Protein AF-A0A2G9TPG3-F1 (afdb_monomer_lite)

Secondary structure (DSSP, 8-state):
----TT---HHHHHHHHHS----HHHHHHHHHHHHHHHHHHHHHHHHHHHHHHHHHHHHHHH-HHHHHHHHHHHHHHHHHHHHHHHHHHHHHTT----------------------------HHHHHHHHHHHHHSSSSS-HHHHHHHHHHHHHHHHHHHHHHHHHHHHHHHHHHHHHHHHHHHHHHHHHHHHHHHHHHHHHHHHH-PPPPPS--TT--TT-B-TTT--BSS--GGG-SSS-SHHHHHHHHHHTTB-TTT--BSS-GGG--S-----HHHHHHTTSTTGGG--SS---GGG-SGGGTHHHHHHHHHHHHHHHHHHHH-

Radius of gyration: 41.68 Å; chains: 1; bounding box: 86×58×113 Å

Organism: Teladorsagia circumcincta (NCBI:txid45464)

Foldseek 3Di:
DDDPPDDDDPVNVVVVVPPDDPPVVVVVVVVVVVVVVVVVVVVVVVVVVVVVVVVVVVCVVVPPPVCVVVVVVVVVVVVVVVVVVVVVVVVVVPDDDDDDDDDDDDDDDDDDDDDDDDDPDPPVRVVVVVCVVVVPPPPPPPVVVVVVVVVVVVVVVVVVVVVVVVVVVVVVVVVVVVVVVVVVVLVVVLVVLVVLLVLLVVLLVLQDAQAAWADPPFDQQAAQLQPRDGRGDHVLRYPVQPALVSVVVSCVVVCAEFQPRHHDDYVVPDPPPQDAQPLLVSCPPTSVPVQHDPDHGHNSNRRNSVCSVVSVVVSVVSVVVSVVSVVD

Structure (mmCIF, N/CA/C/O backbone):
data_AF-A0A2G9TPG3-F1
#
_entry.id   AF-A0A2G9TPG3-F1
#
loop_
_atom_site.group_PDB
_atom_site.id
_atom_site.type_symbol
_atom_site.label_atom_id
_atom_site.label_alt_id
_atom_site.label_comp_id
_atom_site.label_asym_id
_atom_site.label_entity_id
_atom_site.label_seq_id
_atom_site.pdbx_PDB_ins_code
_atom_site.Cartn_x
_atom_site.Cartn_y
_atom_site.Cartn_z
_atom_site.occupancy
_atom_site.B_iso_or_equiv
_atom_site.auth_seq_id
_atom_site.auth_comp_id
_atom_site.auth_asym_id
_atom_site.auth_atom_id
_atom_site.pdbx_PDB_model_num
ATOM 1 N N . MET A 1 1 ? -1.771 21.940 49.464 1.00 41.81 1 MET A N 1
ATOM 2 C CA . MET A 1 1 ? -0.830 20.921 49.975 1.00 41.81 1 MET A CA 1
ATOM 3 C C . MET A 1 1 ? -0.414 20.075 48.783 1.00 41.81 1 MET A C 1
ATOM 5 O O . MET A 1 1 ? -1.281 19.446 48.200 1.00 41.81 1 MET A O 1
ATOM 9 N N . LYS A 1 2 ? 0.838 20.184 48.323 1.00 42.12 2 LYS A N 1
ATOM 10 C CA . LYS A 1 2 ? 1.365 19.393 47.197 1.00 42.12 2 LYS A CA 1
ATOM 11 C C . LYS A 1 2 ? 2.057 18.168 47.791 1.00 42.12 2 LYS A C 1
ATOM 13 O O . LYS A 1 2 ? 3.006 18.343 48.550 1.00 42.12 2 LYS A O 1
ATOM 18 N N . THR A 1 3 ? 1.541 16.977 47.525 1.00 47.44 3 THR A N 1
ATOM 19 C CA . THR A 1 3 ? 2.143 15.710 47.946 1.00 47.44 3 THR A CA 1
ATOM 20 C C . THR A 1 3 ? 3.329 15.389 47.031 1.00 47.44 3 THR A C 1
ATOM 22 O O . THR A 1 3 ? 3.218 15.415 45.809 1.00 47.44 3 THR A O 1
ATOM 25 N N . ASP A 1 4 ? 4.498 15.176 47.638 1.00 50.03 4 ASP A N 1
ATOM 26 C CA . ASP A 1 4 ? 5.783 14.875 46.986 1.00 50.03 4 ASP A CA 1
ATOM 27 C C . ASP A 1 4 ? 5.846 13.363 46.672 1.00 50.03 4 ASP A C 1
ATOM 29 O O . ASP A 1 4 ? 6.665 12.618 47.208 1.00 50.03 4 ASP A O 1
ATOM 33 N N . GLU A 1 5 ? 4.902 12.883 45.859 1.00 52.53 5 GLU A N 1
ATOM 34 C CA . GLU A 1 5 ? 4.814 11.485 45.429 1.00 52.53 5 GLU A CA 1
ATOM 35 C C . GLU A 1 5 ? 5.725 11.258 44.218 1.00 52.53 5 GLU A C 1
ATOM 37 O O . GLU A 1 5 ? 5.435 11.690 43.106 1.00 52.53 5 GLU A O 1
ATOM 42 N N . GLY A 1 6 ? 6.860 10.590 44.437 1.00 58.31 6 GLY A N 1
ATOM 43 C CA . GLY A 1 6 ? 7.699 10.087 43.342 1.00 58.31 6 GLY A CA 1
ATOM 44 C C . GLY A 1 6 ? 9.199 10.040 43.620 1.00 58.31 6 GLY A C 1
ATOM 45 O O . GLY A 1 6 ? 9.946 9.426 42.860 1.00 58.31 6 GLY A O 1
ATOM 46 N N . LYS A 1 7 ? 9.687 10.643 44.710 1.00 66.31 7 LYS A N 1
ATOM 47 C CA . LYS A 1 7 ? 11.120 10.584 45.028 1.00 66.31 7 LYS A CA 1
ATOM 48 C C . LYS A 1 7 ? 11.447 9.285 45.753 1.00 66.31 7 LYS A C 1
ATOM 50 O O . LYS A 1 7 ? 11.260 9.160 46.960 1.00 66.31 7 LYS A O 1
ATOM 55 N N . ILE A 1 8 ? 11.993 8.327 45.006 1.00 67.81 8 ILE A N 1
ATOM 56 C CA . ILE A 1 8 ? 12.652 7.150 45.574 1.00 67.81 8 ILE A CA 1
ATOM 57 C C . ILE A 1 8 ? 13.720 7.641 46.562 1.00 67.81 8 ILE A C 1
ATOM 59 O O . ILE A 1 8 ? 14.661 8.354 46.184 1.00 67.81 8 ILE A O 1
ATOM 63 N N . SER A 1 9 ? 13.525 7.272 47.831 1.00 78.00 9 SER A N 1
ATOM 64 C CA . SER A 1 9 ? 14.410 7.570 48.958 1.00 78.00 9 SER A CA 1
ATOM 65 C C . SER A 1 9 ? 15.864 7.276 48.592 1.00 78.00 9 SER A C 1
ATOM 67 O O . SER A 1 9 ? 16.174 6.213 48.053 1.00 78.00 9 SER A O 1
ATOM 69 N N . ALA A 1 10 ? 16.765 8.211 48.905 1.00 74.94 10 ALA A N 1
ATOM 70 C CA . ALA A 1 10 ? 18.203 8.047 48.691 1.00 74.94 10 ALA A CA 1
ATOM 71 C C . ALA A 1 10 ? 18.743 6.759 49.340 1.00 74.94 10 ALA A C 1
ATOM 73 O O . ALA A 1 10 ? 19.640 6.127 48.795 1.00 74.94 10 ALA A O 1
ATOM 74 N N . ARG A 1 11 ? 18.122 6.318 50.443 1.00 74.38 11 ARG A N 1
ATOM 75 C CA . ARG A 1 11 ? 18.457 5.070 51.135 1.00 74.38 11 ARG A CA 1
ATOM 76 C C . ARG A 1 11 ? 18.134 3.829 50.298 1.00 74.38 11 ARG A C 1
ATOM 78 O O . ARG A 1 11 ? 18.942 2.917 50.236 1.00 74.38 11 ARG A O 1
ATOM 85 N N . ARG A 1 12 ? 17.004 3.842 49.583 1.00 72.75 12 ARG A N 1
ATOM 86 C CA . ARG A 1 12 ? 16.602 2.747 48.685 1.00 72.75 12 ARG A CA 1
ATOM 87 C C . ARG A 1 12 ? 17.484 2.681 47.436 1.00 72.75 12 ARG A C 1
ATOM 89 O O . ARG A 1 12 ? 17.702 1.609 46.900 1.00 72.75 12 ARG A O 1
ATOM 96 N N . ARG A 1 13 ? 18.016 3.824 46.983 1.00 70.12 13 ARG A N 1
ATOM 97 C CA . ARG A 1 13 ? 19.019 3.877 45.904 1.00 70.12 13 ARG A CA 1
ATOM 98 C C . ARG A 1 13 ? 20.379 3.313 46.326 1.00 70.12 13 ARG A C 1
ATOM 100 O O . ARG A 1 13 ? 21.053 2.740 45.484 1.00 70.12 13 ARG A O 1
ATOM 107 N N . ALA A 1 14 ? 20.764 3.477 47.591 1.00 74.31 14 ALA A N 1
ATOM 108 C CA . ALA A 1 14 ? 22.005 2.916 48.123 1.00 74.31 14 ALA A CA 1
ATOM 109 C C . ALA A 1 14 ? 21.924 1.388 48.289 1.00 74.31 14 ALA A C 1
ATOM 111 O O . ALA A 1 14 ? 22.859 0.704 47.898 1.00 74.31 14 ALA A O 1
ATOM 112 N N . GLU A 1 15 ? 20.781 0.853 48.742 1.00 73.75 15 GLU A N 1
ATOM 113 C CA . GLU A 1 15 ? 20.547 -0.605 48.800 1.00 73.75 15 GLU A CA 1
ATOM 114 C C . GLU A 1 15 ? 20.727 -1.288 47.433 1.00 73.75 15 GLU A C 1
ATOM 116 O O . GLU A 1 15 ? 21.282 -2.374 47.360 1.00 73.75 15 GLU A O 1
ATOM 121 N N . TRP A 1 16 ? 20.337 -0.632 46.334 1.00 67.25 16 TRP A N 1
ATOM 122 C CA . TRP A 1 16 ? 20.493 -1.184 44.978 1.00 67.25 16 TRP A CA 1
ATOM 123 C C . TRP A 1 16 ? 21.940 -1.182 44.463 1.00 67.25 16 TRP A C 1
ATOM 125 O O . TRP A 1 16 ? 22.225 -1.831 43.463 1.00 67.25 16 TRP A O 1
ATOM 135 N N . LEU A 1 17 ? 22.835 -0.420 45.096 1.00 64.94 17 LEU A N 1
ATOM 136 C CA . LEU A 1 17 ? 24.249 -0.334 44.722 1.00 64.94 17 LEU A CA 1
ATOM 137 C C . LEU A 1 17 ? 25.138 -1.249 45.578 1.00 64.94 17 LEU A C 1
ATOM 139 O O . LEU A 1 17 ? 26.287 -1.475 45.206 1.00 64.94 17 LEU A O 1
ATOM 143 N N . GLU A 1 18 ? 24.630 -1.756 46.706 1.00 66.88 18 GLU A N 1
ATOM 144 C CA . GLU A 1 18 ? 25.370 -2.644 47.615 1.00 66.88 18 GLU A CA 1
ATOM 145 C C . GLU A 1 18 ? 25.157 -4.139 47.316 1.00 66.88 18 GLU A C 1
ATOM 147 O O . GLU A 1 18 ? 25.984 -4.957 47.723 1.00 66.88 18 GLU A O 1
ATOM 152 N N . ASP A 1 19 ? 24.121 -4.505 46.552 1.00 56.34 19 ASP A N 1
ATOM 153 C CA . ASP A 1 19 ? 23.927 -5.881 46.082 1.00 56.34 19 ASP A CA 1
ATOM 154 C C . ASP A 1 19 ? 24.899 -6.183 44.928 1.00 56.34 19 ASP A C 1
ATOM 156 O O . ASP A 1 19 ? 24.724 -5.773 43.781 1.00 56.34 19 ASP A O 1
ATOM 160 N N . GLY A 1 20 ? 25.991 -6.846 45.314 1.00 60.62 20 GLY A N 1
ATOM 161 C CA . GLY A 1 20 ? 27.269 -6.937 44.613 1.00 60.62 20 GLY A CA 1
ATOM 162 C C . GLY A 1 20 ? 27.240 -7.340 43.145 1.00 60.62 20 GLY A C 1
ATOM 163 O O . GLY A 1 20 ? 26.363 -8.087 42.733 1.00 60.62 20 GLY A O 1
ATOM 164 N N . ASP A 1 21 ? 28.258 -6.863 42.413 1.00 61.25 21 ASP A N 1
ATOM 165 C CA . ASP A 1 21 ? 28.718 -7.266 41.071 1.00 61.25 21 ASP A CA 1
ATOM 166 C C . ASP A 1 21 ? 27.872 -8.382 40.437 1.00 61.25 21 ASP A C 1
ATOM 168 O O . ASP A 1 21 ? 28.268 -9.547 40.340 1.00 61.25 21 ASP A O 1
ATOM 172 N N . HIS A 1 22 ? 26.652 -8.030 40.024 1.00 65.38 22 HIS A N 1
ATOM 173 C CA . HIS A 1 22 ? 25.865 -8.911 39.185 1.00 65.38 22 HIS A CA 1
ATOM 174 C C . HIS A 1 22 ? 26.636 -8.979 37.885 1.00 65.38 22 HIS A C 1
ATOM 176 O O . HIS A 1 22 ? 26.861 -7.944 37.260 1.00 65.38 22 HIS A O 1
ATOM 182 N N . ASP A 1 23 ? 27.090 -10.173 37.514 1.00 79.38 23 ASP A N 1
ATOM 183 C CA . ASP A 1 23 ? 27.846 -10.376 36.289 1.00 79.38 23 ASP A CA 1
ATOM 184 C C . ASP A 1 23 ? 26.987 -9.910 35.105 1.00 79.38 23 ASP A C 1
ATOM 186 O O . ASP A 1 23 ? 26.108 -10.620 34.611 1.00 79.38 23 ASP A O 1
ATOM 190 N N . ILE A 1 24 ? 27.211 -8.663 34.684 1.00 81.88 24 ILE A N 1
ATOM 191 C CA . ILE A 1 24 ? 26.481 -7.997 33.605 1.00 81.88 24 ILE A CA 1
ATOM 192 C C . ILE A 1 24 ? 26.591 -8.845 32.335 1.00 81.88 24 ILE A C 1
ATOM 194 O O . ILE A 1 24 ? 25.658 -8.878 31.530 1.00 81.88 24 ILE A O 1
ATOM 198 N N . ASN A 1 25 ? 27.688 -9.596 32.181 1.00 81.44 25 ASN A N 1
ATOM 199 C CA . ASN A 1 25 ? 27.866 -10.509 31.062 1.00 81.44 25 ASN A CA 1
ATOM 200 C C . ASN A 1 25 ? 26.906 -11.698 31.145 1.00 81.44 25 ASN A C 1
ATOM 202 O O . ASN A 1 25 ? 26.353 -12.080 30.118 1.00 81.44 25 ASN A O 1
ATOM 206 N N . LEU A 1 26 ? 26.646 -12.245 32.337 1.00 86.06 26 LEU A N 1
ATOM 207 C CA . LEU A 1 26 ? 25.682 -13.331 32.529 1.00 86.06 26 LEU A CA 1
ATOM 208 C C . LEU A 1 26 ? 24.249 -12.874 32.231 1.00 86.06 26 LEU A C 1
ATOM 210 O O . LEU A 1 26 ? 23.516 -13.567 31.525 1.00 86.06 26 LEU A O 1
ATOM 214 N N . VAL A 1 27 ? 23.855 -11.691 32.715 1.00 85.31 27 VAL A N 1
ATOM 215 C CA . VAL A 1 27 ? 22.527 -11.116 32.429 1.00 85.31 27 VAL A CA 1
ATOM 216 C C . VAL A 1 27 ? 22.374 -10.818 30.936 1.00 85.31 27 VAL A C 1
ATOM 218 O O . VAL A 1 27 ? 21.351 -11.158 30.340 1.00 85.31 27 VAL A O 1
ATOM 221 N N . SER A 1 28 ? 23.405 -10.246 30.310 1.00 88.06 28 SER A N 1
ATOM 222 C CA . SER A 1 28 ? 23.435 -9.979 28.868 1.00 88.06 28 SER A CA 1
ATOM 223 C C . SER A 1 28 ? 23.344 -11.269 28.043 1.00 88.06 28 SER A C 1
ATOM 225 O O . SER A 1 28 ? 22.556 -11.350 27.100 1.00 88.06 28 SER A O 1
ATOM 227 N N . LEU A 1 29 ? 24.069 -12.321 28.438 1.00 91.31 29 LEU A N 1
ATOM 228 C CA . LEU A 1 29 ? 24.039 -13.627 27.779 1.00 91.31 29 LEU A CA 1
ATOM 229 C C . LEU A 1 29 ? 22.654 -14.286 27.879 1.00 91.31 29 LEU A C 1
ATOM 231 O O . LEU A 1 29 ? 22.135 -14.790 26.881 1.00 91.31 29 LEU A O 1
ATOM 235 N N . LEU A 1 30 ? 22.026 -14.243 29.058 1.00 90.81 30 LEU A N 1
ATOM 236 C CA . LEU A 1 30 ? 20.665 -14.752 29.259 1.00 90.81 30 LEU A CA 1
ATOM 237 C C . LEU A 1 30 ? 19.637 -13.963 28.440 1.00 90.81 30 LEU A C 1
ATOM 239 O O . LEU A 1 30 ? 18.730 -14.556 27.852 1.00 90.81 30 LEU A O 1
ATOM 243 N N . ALA A 1 31 ? 19.785 -12.639 28.352 1.00 88.69 31 ALA A N 1
ATOM 244 C CA . ALA A 1 31 ? 18.932 -11.805 27.513 1.00 88.69 31 ALA A CA 1
ATOM 245 C C . ALA A 1 31 ? 19.069 -12.178 26.027 1.00 88.69 31 ALA A C 1
ATOM 247 O O . ALA A 1 31 ? 18.060 -12.395 25.358 1.00 88.69 31 ALA A O 1
ATOM 248 N N . GLN A 1 32 ? 20.297 -12.348 25.526 1.00 90.38 32 GLN A N 1
ATOM 249 C CA . GLN A 1 32 ? 20.553 -12.783 24.148 1.00 90.38 32 GLN A CA 1
ATOM 250 C C . GLN A 1 32 ? 19.964 -14.169 23.853 1.00 90.38 32 GLN A C 1
ATOM 252 O O . GLN A 1 32 ? 19.375 -14.384 22.793 1.00 90.38 32 GLN A O 1
ATOM 257 N N . GLN A 1 33 ? 20.078 -15.109 24.793 1.00 92.38 33 GLN A N 1
ATOM 258 C CA . GLN A 1 33 ? 19.505 -16.445 24.642 1.00 92.38 33 GLN A CA 1
ATOM 259 C C . GLN A 1 33 ? 17.971 -16.410 24.582 1.00 92.38 33 GLN A C 1
ATOM 261 O O . GLN A 1 33 ? 17.370 -17.114 23.767 1.00 92.38 33 GLN A O 1
ATOM 266 N N . ASN A 1 34 ? 17.337 -15.578 25.412 1.00 91.56 34 ASN A N 1
ATOM 267 C CA . ASN A 1 34 ? 15.886 -15.406 25.405 1.00 91.56 34 ASN A CA 1
ATOM 268 C C . ASN A 1 34 ? 15.390 -14.717 24.129 1.00 91.56 34 ASN A C 1
ATOM 270 O O . ASN A 1 34 ? 14.391 -15.164 23.571 1.00 91.56 34 ASN A O 1
ATOM 274 N N . LEU A 1 35 ? 16.102 -13.702 23.629 1.00 89.81 35 LEU A N 1
ATOM 275 C CA . LEU A 1 35 ? 15.787 -13.061 22.347 1.00 89.81 35 LEU A CA 1
ATOM 276 C C . LEU A 1 35 ? 15.835 -14.071 21.197 1.00 89.81 35 LEU A C 1
ATOM 278 O O . LEU A 1 35 ? 14.864 -14.205 20.465 1.00 89.81 35 LEU A O 1
ATOM 282 N N . LYS A 1 36 ? 16.890 -14.891 21.126 1.00 91.50 36 LYS A N 1
ATOM 283 C CA . LYS A 1 36 ? 16.998 -15.951 20.112 1.00 91.50 36 LYS A CA 1
ATOM 284 C C . LYS A 1 36 ? 15.858 -16.974 20.194 1.00 91.50 36 LYS A C 1
ATOM 286 O O . LYS A 1 36 ? 15.405 -17.493 19.178 1.00 91.50 36 LYS A O 1
ATOM 291 N N . ARG A 1 37 ? 15.398 -17.296 21.407 1.00 89.25 37 ARG A N 1
ATOM 292 C CA . ARG A 1 37 ? 14.260 -18.204 21.610 1.00 89.25 37 ARG A CA 1
ATOM 293 C C . ARG A 1 37 ? 12.941 -17.569 21.164 1.00 89.25 37 ARG A C 1
ATOM 295 O O . ARG A 1 37 ? 12.109 -18.272 20.601 1.00 89.25 37 ARG A O 1
ATOM 302 N N . LEU A 1 38 ? 12.757 -16.272 21.408 1.00 87.69 38 LEU A N 1
ATOM 303 C CA . LEU A 1 38 ? 11.596 -15.524 20.927 1.00 87.69 38 LEU A CA 1
ATOM 304 C C . LEU A 1 38 ? 11.591 -15.423 19.399 1.00 87.69 38 LEU A C 1
ATOM 306 O O . LEU A 1 38 ? 10.556 -15.708 18.812 1.00 87.69 38 LEU A O 1
ATOM 310 N N . ASP A 1 39 ? 12.730 -15.134 18.766 1.00 88.62 39 ASP A N 1
ATOM 311 C CA . ASP A 1 39 ? 12.846 -15.084 17.300 1.00 88.62 39 ASP A CA 1
ATOM 312 C C . ASP A 1 39 ? 12.462 -16.421 16.650 1.00 88.62 39 ASP A C 1
ATOM 314 O O . ASP A 1 39 ? 11.698 -16.452 15.687 1.00 88.62 39 ASP A O 1
ATOM 318 N N . ASN A 1 40 ? 12.921 -17.543 17.217 1.00 87.00 40 ASN A N 1
ATOM 319 C CA . ASN A 1 40 ? 12.528 -18.872 16.741 1.00 87.00 40 ASN A CA 1
ATOM 320 C C . ASN A 1 40 ? 11.015 -19.109 16.886 1.00 87.00 40 ASN A C 1
ATOM 322 O O . ASN A 1 40 ? 10.380 -19.592 15.955 1.00 87.00 40 ASN A O 1
ATOM 326 N N . ASN A 1 41 ? 10.426 -18.738 18.030 1.00 87.19 41 ASN A N 1
ATOM 327 C CA . ASN A 1 41 ? 8.983 -18.880 18.244 1.00 87.19 41 ASN A CA 1
ATOM 328 C C . ASN A 1 41 ? 8.166 -17.995 17.288 1.00 87.19 41 ASN A C 1
ATOM 330 O O . ASN A 1 41 ? 7.105 -18.414 16.835 1.00 87.19 41 ASN A O 1
ATOM 334 N N . ILE A 1 42 ? 8.634 -16.775 16.999 1.00 87.69 42 ILE A N 1
ATOM 335 C CA . ILE A 1 42 ? 7.998 -15.872 16.030 1.00 87.69 42 ILE A CA 1
ATOM 336 C C . ILE A 1 42 ? 8.021 -16.522 14.646 1.00 87.69 42 ILE A C 1
ATOM 338 O O . ILE A 1 42 ? 6.971 -16.632 14.021 1.00 87.69 42 ILE A O 1
ATOM 342 N N . SER A 1 43 ? 9.176 -17.040 14.219 1.00 91.00 43 SER A N 1
ATOM 343 C CA . SER A 1 43 ? 9.315 -17.722 12.929 1.00 91.00 43 SER A CA 1
ATOM 344 C C . SER A 1 43 ? 8.396 -18.947 12.805 1.00 91.00 43 SER A C 1
ATOM 346 O O . SER A 1 43 ? 7.761 -19.137 11.766 1.00 91.00 43 SER A O 1
ATOM 348 N N . ASP A 1 44 ? 8.253 -19.740 13.873 1.00 85.62 44 ASP A N 1
ATOM 349 C CA . ASP A 1 44 ? 7.332 -20.883 13.907 1.00 85.62 44 ASP A CA 1
ATOM 350 C C . ASP A 1 44 ? 5.861 -20.440 13.778 1.00 85.62 44 ASP A C 1
ATOM 352 O O . ASP A 1 44 ? 5.087 -21.049 13.032 1.00 85.62 44 ASP A O 1
ATOM 356 N N . ILE A 1 45 ? 5.465 -19.360 14.463 1.00 86.38 45 ILE A N 1
ATOM 357 C CA . ILE A 1 45 ? 4.102 -18.809 14.386 1.00 86.38 45 ILE A CA 1
ATOM 358 C C . ILE A 1 45 ? 3.815 -18.249 12.988 1.00 86.38 45 ILE A C 1
ATOM 360 O O . ILE A 1 45 ? 2.748 -18.519 12.438 1.00 86.38 45 ILE A O 1
ATOM 364 N N . GLU A 1 46 ? 4.750 -17.510 12.387 1.00 87.25 46 GLU A N 1
ATOM 365 C CA . GLU A 1 46 ? 4.615 -16.967 11.028 1.00 87.25 46 GLU A CA 1
ATOM 366 C C . GLU A 1 46 ? 4.437 -18.078 9.984 1.00 87.25 46 GLU A C 1
ATOM 368 O O . GLU A 1 46 ? 3.598 -17.976 9.078 1.00 87.25 46 GLU A O 1
ATOM 373 N N . HIS A 1 47 ? 5.179 -19.179 10.134 1.00 90.94 47 HIS A N 1
ATOM 374 C CA . HIS A 1 47 ? 5.059 -20.347 9.264 1.00 90.94 47 HIS A CA 1
ATOM 375 C C . HIS A 1 47 ? 3.693 -21.035 9.400 1.00 90.94 47 HIS A C 1
ATOM 377 O O . HIS A 1 47 ? 3.058 -21.367 8.394 1.00 90.94 47 HIS A O 1
ATOM 383 N N . GLU A 1 48 ? 3.195 -21.213 10.627 1.00 89.38 48 GLU A N 1
ATOM 384 C CA . GLU A 1 48 ? 1.864 -21.786 10.862 1.00 89.38 48 GLU A CA 1
ATOM 385 C C . GLU A 1 48 ? 0.731 -20.857 10.398 1.00 89.38 48 GLU A C 1
ATOM 387 O O . GLU A 1 48 ? -0.239 -21.337 9.806 1.00 89.38 48 GLU A O 1
ATOM 392 N N . MET A 1 49 ? 0.870 -19.536 10.556 1.00 85.31 49 MET A N 1
ATOM 393 C CA . MET A 1 49 ? -0.078 -18.557 10.007 1.00 85.31 49 MET A CA 1
ATOM 394 C C . MET A 1 49 ? -0.142 -18.629 8.481 1.00 85.31 49 MET A C 1
ATOM 396 O O . MET A 1 49 ? -1.230 -18.754 7.919 1.00 85.31 49 MET A O 1
ATOM 400 N N . THR A 1 50 ? 1.010 -18.647 7.808 1.00 88.56 50 THR A N 1
ATOM 401 C CA . THR A 1 50 ? 1.085 -18.772 6.343 1.00 88.56 50 THR A CA 1
ATOM 402 C C . THR A 1 50 ? 0.436 -20.075 5.862 1.00 88.56 50 THR A C 1
ATOM 404 O O . THR A 1 50 ? -0.288 -20.104 4.861 1.00 88.56 50 THR A O 1
ATOM 407 N N . ARG A 1 51 ? 0.649 -21.178 6.593 1.00 89.75 51 ARG A N 1
ATOM 408 C CA . ARG A 1 51 ? 0.014 -22.471 6.305 1.00 89.75 51 ARG A CA 1
ATOM 409 C C . ARG A 1 51 ? -1.507 -22.404 6.471 1.00 89.75 51 ARG A C 1
ATOM 411 O O . ARG A 1 51 ? -2.225 -22.901 5.603 1.00 89.75 51 ARG A O 1
ATOM 418 N N . ALA A 1 52 ? -1.996 -21.788 7.546 1.00 82.69 52 ALA A N 1
ATOM 419 C CA . ALA A 1 52 ? -3.423 -21.621 7.807 1.00 82.69 52 ALA A CA 1
ATOM 420 C C . ALA A 1 52 ? -4.101 -20.730 6.754 1.00 82.69 52 ALA A C 1
ATOM 422 O O . ALA A 1 52 ? -5.159 -21.089 6.238 1.00 82.69 52 ALA A O 1
ATOM 423 N N . GLU A 1 53 ? -3.477 -19.616 6.366 1.00 82.62 53 GLU A N 1
ATOM 424 C CA . GLU A 1 53 ? -3.973 -18.743 5.296 1.00 82.62 53 GLU A CA 1
ATOM 425 C C . GLU A 1 53 ? -4.093 -19.484 3.966 1.00 82.62 53 GLU A C 1
ATOM 427 O O . GLU A 1 53 ? -5.101 -19.350 3.266 1.00 82.62 53 GLU A O 1
ATOM 432 N N . LYS A 1 54 ? -3.095 -20.308 3.632 1.00 86.31 54 LYS A N 1
ATOM 433 C CA . LYS A 1 54 ? -3.138 -21.141 2.432 1.00 86.31 54 LYS A CA 1
ATOM 434 C C . LYS A 1 54 ? -4.293 -22.141 2.481 1.00 86.31 54 LYS A C 1
ATOM 436 O O . LYS A 1 54 ? -5.030 -22.230 1.507 1.00 86.31 54 LYS A O 1
ATOM 441 N N . LEU A 1 55 ? -4.503 -22.826 3.608 1.00 79.44 55 LEU A N 1
ATOM 442 C CA . LEU A 1 55 ? -5.630 -23.753 3.776 1.00 79.44 55 LEU A CA 1
ATOM 443 C C . LEU A 1 55 ? -6.984 -23.046 3.636 1.00 79.44 55 LEU A C 1
ATOM 445 O O . LEU A 1 55 ? -7.855 -23.536 2.925 1.00 79.44 55 LEU A O 1
ATOM 449 N N . VAL A 1 56 ? -7.145 -21.864 4.238 1.00 73.75 56 VAL A N 1
ATOM 450 C CA . VAL A 1 56 ? -8.373 -21.061 4.116 1.00 73.75 56 VAL A CA 1
ATOM 451 C C . VAL A 1 56 ? -8.596 -20.600 2.675 1.00 73.75 56 VAL A C 1
ATOM 453 O O . VAL A 1 56 ? -9.732 -20.582 2.199 1.00 73.75 56 VAL A O 1
ATOM 456 N N . ASN A 1 57 ? -7.538 -20.214 1.963 1.00 76.94 57 ASN A N 1
ATOM 457 C CA . ASN A 1 57 ? -7.640 -19.806 0.565 1.00 76.94 57 ASN A CA 1
ATOM 458 C C . ASN A 1 57 ? -7.941 -20.993 -0.360 1.00 76.94 57 ASN A C 1
ATOM 460 O O . ASN A 1 57 ? -8.817 -20.872 -1.216 1.00 76.94 57 ASN A O 1
ATOM 464 N N . ASP A 1 58 ? -7.304 -22.143 -0.149 1.00 76.19 58 ASP A N 1
ATOM 465 C CA . ASP A 1 58 ? -7.560 -23.371 -0.906 1.00 76.19 58 ASP A CA 1
ATOM 466 C C . ASP A 1 58 ? -8.997 -23.878 -0.658 1.00 76.19 58 ASP A C 1
ATOM 468 O O . ASP A 1 58 ? -9.706 -24.217 -1.611 1.00 76.19 58 ASP A O 1
ATOM 472 N N . GLU A 1 59 ? -9.499 -23.812 0.583 1.00 67.12 59 GLU A N 1
ATOM 473 C CA . GLU A 1 59 ? -10.907 -24.085 0.904 1.00 67.12 59 GLU A CA 1
ATOM 474 C C . GLU A 1 59 ? -11.857 -23.059 0.271 1.00 67.12 59 GLU A C 1
ATOM 476 O O . GLU A 1 59 ? -12.886 -23.436 -0.289 1.00 67.12 59 GLU A O 1
ATOM 481 N N . LYS A 1 60 ? -11.529 -21.760 0.273 1.00 65.31 60 LYS A N 1
ATOM 482 C CA . LYS A 1 60 ? -12.341 -20.734 -0.412 1.00 65.31 60 LYS A CA 1
ATOM 483 C C . LYS A 1 60 ? -12.428 -20.964 -1.922 1.00 65.31 60 LYS A C 1
ATOM 485 O O . LYS A 1 60 ? -13.444 -20.604 -2.525 1.00 65.31 60 LYS A O 1
ATOM 490 N N . VAL A 1 61 ? -11.389 -21.539 -2.530 1.00 64.31 61 VAL A N 1
ATOM 491 C CA . VAL A 1 61 ? -11.343 -21.851 -3.965 1.00 64.31 61 VAL A CA 1
ATOM 492 C C . VAL A 1 61 ? -12.083 -23.156 -4.277 1.00 64.31 61 VAL A C 1
ATOM 494 O O . VAL A 1 61 ? -12.803 -23.204 -5.273 1.00 64.31 61 VAL A O 1
ATOM 497 N N . GLN A 1 62 ? -11.993 -24.182 -3.425 1.00 57.25 62 GLN A N 1
ATOM 498 C CA . GLN A 1 62 ? -12.657 -25.474 -3.659 1.00 57.25 62 GLN A CA 1
ATOM 499 C C . GLN A 1 62 ? -14.111 -25.551 -3.156 1.00 57.25 62 GLN A C 1
ATOM 501 O O . GLN A 1 62 ? -14.864 -26.407 -3.616 1.00 57.25 62 GLN A O 1
ATOM 506 N N . ASN A 1 63 ? -14.549 -24.665 -2.255 1.00 56.44 63 ASN A N 1
ATOM 507 C CA . ASN A 1 63 ? -15.746 -24.902 -1.439 1.00 56.44 63 ASN A CA 1
ATOM 508 C C . ASN A 1 63 ? -16.863 -23.843 -1.577 1.00 56.44 63 ASN A C 1
ATOM 510 O O . ASN A 1 63 ? -17.705 -23.708 -0.694 1.00 56.44 63 ASN A O 1
ATOM 514 N N . LYS A 1 64 ? -16.943 -23.081 -2.679 1.00 57.75 64 LYS A N 1
ATOM 515 C CA . LYS A 1 64 ? -18.082 -22.150 -2.882 1.00 57.75 64 LYS A CA 1
ATOM 516 C C . LYS A 1 64 ? -19.423 -22.861 -3.110 1.00 57.75 64 LYS A C 1
ATOM 518 O O . LYS A 1 64 ? -20.462 -22.334 -2.711 1.00 57.75 64 LYS A O 1
ATOM 523 N N . GLU A 1 65 ? -19.420 -24.043 -3.723 1.00 60.00 65 GLU A N 1
ATOM 524 C CA . GLU A 1 65 ? -20.645 -24.822 -3.973 1.00 60.00 65 GLU A CA 1
ATOM 525 C C . GLU A 1 65 ? -20.963 -25.797 -2.836 1.00 60.00 65 GLU A C 1
ATOM 527 O O . GLU A 1 65 ? -22.112 -25.868 -2.396 1.00 60.00 65 GLU A O 1
ATOM 532 N N . GLN A 1 66 ? -19.954 -26.473 -2.279 1.00 63.47 66 GLN A N 1
ATOM 533 C CA . GLN A 1 66 ? -20.155 -27.386 -1.154 1.00 63.47 66 GLN A CA 1
ATOM 534 C C . GLN A 1 66 ? -20.567 -26.636 0.127 1.00 63.47 66 GLN A C 1
ATOM 536 O O . GLN A 1 66 ? -21.534 -27.049 0.773 1.00 63.47 66 GLN A O 1
ATOM 541 N N . PHE A 1 67 ? -19.975 -25.474 0.439 1.00 65.56 67 PHE A N 1
ATOM 542 C CA . PHE A 1 67 ? -20.400 -24.654 1.580 1.00 65.56 67 PHE A CA 1
ATOM 543 C C . PHE A 1 67 ? -21.842 -24.166 1.419 1.00 65.56 67 PHE A C 1
ATOM 545 O O . PHE A 1 67 ? -22.624 -24.258 2.362 1.00 65.56 67 PHE A O 1
ATOM 552 N N . ARG A 1 68 ? -22.242 -23.739 0.210 1.00 68.62 68 ARG A N 1
ATOM 553 C CA . ARG A 1 68 ? -23.643 -23.390 -0.082 1.00 68.62 68 ARG A CA 1
ATOM 554 C C . ARG A 1 68 ? -24.587 -24.562 0.182 1.00 68.62 68 ARG A C 1
ATOM 556 O O . ARG A 1 68 ? -25.620 -24.366 0.814 1.00 68.62 68 ARG A O 1
ATOM 563 N N . THR A 1 69 ? -24.231 -25.778 -0.235 1.00 72.19 69 THR A N 1
ATOM 564 C CA . THR A 1 69 ? -25.083 -26.955 0.013 1.00 72.19 69 THR A CA 1
ATOM 565 C C . THR A 1 69 ? -25.161 -27.356 1.487 1.00 72.19 69 THR A C 1
ATOM 567 O O . THR A 1 69 ? -26.248 -27.668 1.971 1.00 72.19 69 THR A O 1
ATOM 570 N N . VAL A 1 70 ? -24.051 -27.311 2.233 1.00 70.19 70 VAL A N 1
ATOM 571 C CA . VAL A 1 70 ? -24.043 -27.639 3.670 1.00 70.19 70 VAL A CA 1
ATOM 572 C C . VAL A 1 70 ? -24.794 -26.577 4.471 1.00 70.19 70 VAL A C 1
ATOM 574 O O . VAL A 1 70 ? -25.598 -26.917 5.342 1.00 70.19 70 VAL A O 1
ATOM 577 N N . PHE A 1 71 ? -24.596 -25.300 4.145 1.00 73.50 71 PHE A N 1
ATOM 578 C CA . PHE A 1 71 ? -25.285 -24.188 4.789 1.00 73.50 71 PHE A CA 1
ATOM 579 C C . PHE A 1 71 ? -26.802 -24.255 4.562 1.00 73.50 71 PHE A C 1
ATOM 581 O O . PHE A 1 71 ? -27.558 -24.263 5.534 1.00 73.50 71 PHE A O 1
ATOM 588 N N . ASN A 1 72 ? -27.252 -24.440 3.315 1.00 79.88 72 ASN A N 1
ATOM 589 C CA . ASN A 1 72 ? -28.680 -24.567 2.991 1.00 79.88 72 ASN A CA 1
ATOM 590 C C . ASN A 1 72 ? -29.331 -25.764 3.700 1.00 79.88 72 ASN A C 1
ATOM 592 O O . ASN A 1 72 ? -30.395 -25.628 4.297 1.00 79.88 72 ASN A O 1
ATOM 596 N N . ARG A 1 73 ? -28.651 -26.917 3.747 1.00 86.25 73 ARG A N 1
ATOM 597 C CA . ARG A 1 73 ? -29.147 -28.107 4.460 1.00 86.25 73 ARG A CA 1
ATOM 598 C C . ARG A 1 73 ? -29.268 -27.893 5.971 1.00 86.25 73 ARG A C 1
ATOM 600 O O . ARG A 1 73 ? -30.059 -28.558 6.640 1.00 86.25 73 ARG A O 1
ATOM 607 N N . THR A 1 74 ? -28.446 -27.013 6.536 1.00 79.88 74 THR A N 1
ATOM 608 C CA . THR A 1 74 ? -28.488 -26.691 7.967 1.00 79.88 74 THR A CA 1
ATOM 609 C C . THR A 1 74 ? -29.636 -25.731 8.272 1.00 79.88 74 THR A C 1
ATOM 611 O O . THR A 1 74 ? -30.314 -25.918 9.282 1.00 79.88 74 THR A O 1
ATOM 614 N N . ILE A 1 75 ? -29.908 -24.780 7.372 1.00 85.75 75 ILE A N 1
ATOM 615 C CA . ILE A 1 75 ? -31.083 -23.901 7.443 1.00 85.75 75 ILE A CA 1
ATOM 616 C C . ILE A 1 75 ? -32.383 -24.714 7.367 1.00 85.75 75 ILE A C 1
ATOM 618 O O . ILE A 1 75 ? -33.203 -24.593 8.272 1.00 85.75 75 ILE A O 1
ATOM 622 N N . GLU A 1 76 ? -32.525 -25.634 6.408 1.00 89.25 76 GLU A N 1
ATOM 623 C CA . GLU A 1 76 ? -33.722 -26.492 6.295 1.00 89.25 76 GLU A CA 1
ATOM 624 C C . GLU A 1 76 ? -33.990 -27.308 7.576 1.00 89.25 76 GLU A C 1
ATOM 626 O O . GLU A 1 76 ? -35.130 -27.478 8.013 1.00 89.25 76 GLU A O 1
ATOM 631 N N . LYS A 1 77 ? -32.931 -27.801 8.235 1.00 86.44 77 LYS A N 1
ATOM 632 C CA . LYS A 1 77 ? -33.059 -28.520 9.515 1.00 86.44 77 LYS A CA 1
ATOM 633 C C . LYS A 1 77 ? -33.510 -27.617 10.662 1.00 86.44 77 LYS A C 1
ATOM 635 O O . LYS A 1 77 ? -34.143 -28.110 11.597 1.00 86.44 77 LYS A O 1
ATOM 640 N N . LEU A 1 78 ? -33.136 -26.339 10.649 1.00 80.38 78 LEU A N 1
ATOM 641 C CA . LEU A 1 78 ? -33.577 -25.374 11.655 1.00 80.38 78 LEU A CA 1
ATOM 642 C C . LEU A 1 78 ? -35.040 -24.986 11.435 1.00 80.38 78 LEU A C 1
ATOM 644 O O . LEU A 1 78 ? -35.792 -24.964 12.406 1.00 80.38 78 LEU A O 1
ATOM 648 N N . GLU A 1 79 ? -35.458 -24.789 10.186 1.00 86.94 79 GLU A N 1
ATOM 649 C CA . GLU A 1 79 ? -36.860 -24.541 9.825 1.00 86.94 79 GLU A CA 1
ATOM 650 C C . GLU A 1 79 ? -37.762 -25.698 10.278 1.00 86.94 79 GLU A C 1
ATOM 652 O O . GLU A 1 79 ? -38.703 -25.484 11.040 1.00 86.94 79 GLU A O 1
ATOM 657 N N . GLN A 1 80 ? -37.389 -26.950 9.984 1.00 87.88 80 GLN A N 1
ATOM 658 C CA . GLN A 1 80 ? -38.128 -28.125 10.473 1.00 87.88 80 GLN A CA 1
ATOM 659 C C . GLN A 1 80 ? -38.211 -28.207 12.003 1.00 87.88 80 GLN A C 1
ATOM 661 O O . GLN A 1 80 ? -39.190 -28.708 12.561 1.00 87.88 80 GLN A O 1
ATOM 666 N N . LYS A 1 81 ? -37.169 -27.771 12.721 1.00 86.62 81 LYS A N 1
ATOM 667 C CA . LYS A 1 81 ? -37.201 -27.746 14.189 1.00 86.62 81 LYS A CA 1
ATOM 668 C C . LYS A 1 81 ? -38.149 -26.671 14.707 1.00 86.62 81 LYS A C 1
ATOM 670 O O . LYS A 1 81 ? -38.848 -26.936 15.683 1.00 86.62 81 LYS A O 1
ATOM 675 N N . LEU A 1 82 ? -38.188 -25.505 14.068 1.00 85.12 82 LEU A N 1
ATOM 676 C CA . LEU A 1 82 ? -39.121 -24.436 14.416 1.00 85.12 82 LEU A CA 1
ATOM 677 C C . LEU A 1 82 ? -40.572 -24.866 14.180 1.00 85.12 82 LEU A C 1
ATOM 679 O O . LEU A 1 82 ? -41.389 -24.696 15.081 1.00 85.12 82 LEU A O 1
ATOM 683 N N . ASP A 1 83 ? -40.867 -25.532 13.064 1.00 88.38 83 ASP A N 1
ATOM 684 C CA . ASP A 1 83 ? -42.210 -26.059 12.778 1.00 88.38 83 ASP A CA 1
ATOM 685 C C . ASP A 1 83 ? -42.647 -27.124 13.792 1.00 88.38 83 ASP A C 1
ATOM 687 O O . ASP A 1 83 ? -43.784 -27.129 14.270 1.00 88.38 83 ASP A O 1
ATOM 691 N N . ASN A 1 84 ? -41.727 -28.004 14.196 1.00 85.00 84 ASN A N 1
ATOM 692 C CA . ASN A 1 84 ? -41.991 -28.989 15.245 1.00 85.00 84 ASN A CA 1
ATOM 693 C C . ASN A 1 84 ? -42.247 -28.335 16.609 1.00 85.00 84 ASN A C 1
ATOM 695 O O . ASN A 1 84 ? -43.093 -28.804 17.368 1.00 85.00 84 ASN A O 1
ATOM 699 N N . ILE A 1 85 ? -41.521 -27.265 16.945 1.00 83.50 85 ILE A N 1
ATOM 700 C CA . ILE A 1 85 ? -41.745 -26.511 18.185 1.00 83.50 85 ILE A CA 1
ATOM 701 C C . ILE A 1 85 ? -43.101 -25.800 18.131 1.00 83.50 85 ILE A C 1
ATOM 703 O O . ILE A 1 85 ? -43.856 -25.887 19.097 1.00 83.50 85 ILE A O 1
ATOM 707 N N . ALA A 1 86 ? -43.446 -25.168 17.007 1.00 83.06 86 ALA A N 1
ATOM 708 C CA . ALA A 1 86 ? -44.742 -24.523 16.803 1.00 83.06 86 ALA A CA 1
ATOM 709 C C . ALA A 1 86 ? -45.909 -25.526 16.909 1.00 83.06 86 ALA A C 1
ATOM 711 O O . ALA A 1 86 ? -46.918 -25.250 17.564 1.00 83.06 86 ALA A O 1
ATOM 712 N N . SER A 1 87 ? -45.737 -26.727 16.352 1.00 84.06 87 SER A N 1
ATOM 713 C CA . SER A 1 87 ? -46.710 -27.825 16.455 1.00 84.06 87 SER A CA 1
ATOM 714 C C . SER A 1 87 ? -46.860 -28.318 17.902 1.00 84.06 87 SER A C 1
ATOM 716 O O . SER A 1 87 ? -47.966 -28.465 18.410 1.00 84.06 87 SER A O 1
ATOM 718 N N . LYS A 1 88 ? -45.756 -28.463 18.644 1.00 82.12 88 LYS A N 1
ATOM 719 C CA . LYS A 1 88 ? -45.810 -28.850 20.066 1.00 82.12 88 LYS A CA 1
ATOM 720 C C . LYS A 1 88 ? -46.426 -27.779 20.964 1.00 82.12 88 LYS A C 1
ATOM 722 O O . LYS A 1 88 ? -47.063 -28.116 21.961 1.00 82.12 88 LYS A O 1
ATOM 727 N N . LEU A 1 89 ? -46.236 -26.499 20.643 1.00 74.50 89 LEU A N 1
ATOM 728 C CA . LEU A 1 89 ? -46.832 -25.379 21.379 1.00 74.50 89 LEU A CA 1
ATOM 729 C C . LEU A 1 89 ? -48.348 -25.301 21.177 1.00 74.50 89 LEU A C 1
ATOM 731 O O . LEU A 1 89 ? -49.066 -24.985 22.124 1.00 74.50 89 LEU A O 1
ATOM 735 N N . THR A 1 90 ? -48.827 -25.623 19.975 1.00 74.06 90 THR A N 1
ATOM 736 C CA . THR A 1 90 ? -50.265 -25.691 19.681 1.00 74.06 90 THR A CA 1
ATOM 737 C C . THR A 1 90 ? -50.921 -26.912 20.331 1.00 74.06 90 THR A C 1
ATOM 739 O O . THR A 1 90 ? -52.010 -26.785 20.882 1.00 74.06 90 THR A O 1
ATOM 742 N N . GLU A 1 91 ? -50.233 -28.055 20.397 1.00 72.75 91 GLU A N 1
ATOM 743 C CA . GLU A 1 91 ? -50.711 -29.245 21.122 1.00 72.75 91 GLU A CA 1
ATOM 744 C C . GLU A 1 91 ? -50.703 -29.062 22.654 1.00 72.75 91 GLU A C 1
ATOM 746 O O . GLU A 1 91 ? -51.637 -29.479 23.342 1.00 72.75 91 GLU A O 1
ATOM 751 N N . SER A 1 92 ? -49.689 -28.388 23.207 1.00 55.28 92 SER A N 1
ATOM 752 C CA . SER A 1 92 ? -49.540 -28.204 24.663 1.00 55.28 92 SER A CA 1
ATOM 753 C C . SER A 1 92 ? -50.516 -27.184 25.267 1.00 55.28 92 SER A C 1
ATOM 755 O O . SER A 1 92 ? -50.663 -27.134 26.486 1.00 55.28 92 SER A O 1
ATOM 757 N N . GLN A 1 93 ? -51.216 -26.387 24.452 1.00 53.16 93 GLN A N 1
ATOM 758 C CA . GLN A 1 93 ? -52.259 -25.473 24.939 1.00 53.16 93 GLN A CA 1
ATOM 759 C C . GLN A 1 93 ? -53.591 -26.168 25.271 1.00 53.16 93 GLN A C 1
ATOM 761 O O . GLN A 1 93 ? -54.456 -25.538 25.880 1.00 53.16 93 GLN A O 1
ATOM 766 N N . CYS A 1 94 ? -53.767 -27.455 24.944 1.00 45.62 94 CYS A N 1
ATOM 767 C CA . CYS A 1 94 ? -55.031 -28.161 25.182 1.00 45.62 94 CYS A CA 1
ATOM 768 C C . CYS A 1 94 ? -55.060 -29.075 26.416 1.00 45.62 94 CYS A C 1
ATOM 770 O O . CYS A 1 94 ? -56.136 -29.572 26.749 1.00 45.62 94 CYS A O 1
ATOM 772 N N . THR A 1 95 ? -53.953 -29.300 27.132 1.00 52.50 95 THR A N 1
ATOM 773 C CA . THR A 1 95 ? -53.956 -30.290 28.224 1.00 52.50 95 THR A CA 1
ATOM 774 C C . THR A 1 95 ? -53.096 -29.919 29.436 1.00 52.50 95 THR A C 1
ATOM 776 O O . THR A 1 95 ? -51.878 -29.825 29.334 1.00 52.50 95 THR A O 1
ATOM 779 N N . HIS A 1 96 ? -53.777 -29.891 30.592 1.00 47.56 96 HIS A N 1
ATOM 780 C CA . HIS A 1 96 ? -53.303 -30.056 31.981 1.00 47.56 96 HIS A CA 1
ATOM 781 C C . HIS A 1 96 ? -52.743 -28.821 32.706 1.00 47.56 96 HIS A C 1
ATOM 783 O O . HIS A 1 96 ? -51.804 -28.179 32.260 1.00 47.56 96 HIS A O 1
ATOM 789 N N . HIS A 1 97 ? -53.359 -28.345 33.800 1.00 48.56 97 HIS A N 1
ATOM 790 C CA . HIS A 1 97 ? -53.673 -28.969 35.109 1.00 48.56 97 HIS A CA 1
ATOM 791 C C . HIS A 1 97 ? -52.412 -29.437 35.873 1.00 48.56 97 HIS A C 1
ATOM 793 O O . HIS A 1 97 ? -51.776 -30.394 35.435 1.00 48.56 97 HIS A O 1
ATOM 799 N N . PRO A 1 98 ? -52.030 -28.789 36.995 1.00 44.03 98 PRO A N 1
ATOM 800 C CA . PRO A 1 98 ? -50.705 -28.964 37.587 1.00 44.03 98 PRO A CA 1
ATOM 801 C C . PRO A 1 98 ? -50.639 -30.076 38.647 1.00 44.03 98 PRO A C 1
ATOM 803 O O . PRO A 1 98 ? -51.520 -30.209 39.494 1.00 44.03 98 PRO A O 1
ATOM 806 N N . GLN A 1 99 ? -49.531 -30.825 38.634 1.00 41.78 99 GLN A N 1
ATOM 807 C CA . GLN A 1 99 ? -49.106 -31.777 39.671 1.00 41.78 99 GLN A CA 1
ATOM 808 C C . GLN A 1 99 ? -47.707 -31.401 40.210 1.00 41.78 99 GLN A C 1
ATOM 810 O O . GLN A 1 99 ? -46.903 -30.846 39.456 1.00 41.78 99 GLN A O 1
ATOM 815 N N . PRO A 1 100 ? -47.391 -31.695 41.490 1.00 44.47 100 PRO A N 1
ATOM 816 C CA . PRO A 1 100 ? -46.184 -31.215 42.160 1.00 44.47 100 PRO A CA 1
ATOM 817 C C . PRO A 1 100 ? -45.008 -32.204 42.071 1.00 44.47 100 PRO A C 1
ATOM 819 O O . PRO A 1 100 ? -45.179 -33.420 42.160 1.00 44.47 100 PRO A O 1
ATOM 822 N N . VAL A 1 101 ? -43.786 -31.671 41.957 1.00 41.72 101 VAL A N 1
ATOM 823 C CA . VAL A 1 101 ? -42.545 -32.447 41.783 1.00 41.72 101 VAL A CA 1
ATOM 824 C C . VAL A 1 101 ? -41.684 -32.405 43.051 1.00 41.72 101 VAL A C 1
ATOM 826 O O . VAL A 1 101 ? -41.447 -31.345 43.628 1.00 41.72 101 VAL A O 1
ATOM 829 N N . LYS A 1 102 ? -41.203 -33.582 43.474 1.00 44.72 102 LYS A N 1
ATOM 830 C CA . LYS A 1 102 ? -40.328 -33.814 44.637 1.00 44.72 102 LYS A CA 1
ATOM 831 C C . LYS A 1 102 ? -38.848 -33.566 44.301 1.00 44.72 102 LYS A C 1
ATOM 833 O O . LYS A 1 102 ? -38.363 -34.023 43.269 1.00 44.72 102 LYS A O 1
ATOM 838 N N . ARG A 1 103 ? -38.126 -32.908 45.218 1.00 39.06 103 ARG A N 1
ATOM 839 C CA . ARG A 1 103 ? -36.665 -32.685 45.205 1.00 39.06 103 ARG A CA 1
ATOM 840 C C . ARG A 1 103 ? -35.897 -33.906 45.738 1.00 39.06 103 ARG A C 1
ATOM 842 O O . ARG A 1 103 ? -36.315 -34.507 46.724 1.00 39.06 103 ARG A O 1
ATOM 849 N N . LYS A 1 104 ? -34.748 -34.215 45.126 1.00 40.81 104 LYS A N 1
ATOM 850 C CA . LYS A 1 104 ? -33.697 -35.103 45.657 1.00 40.81 104 LYS A CA 1
ATOM 851 C C . LYS A 1 104 ? -32.375 -34.342 45.791 1.00 40.81 104 LYS A C 1
ATOM 853 O O . LYS A 1 104 ? -32.114 -33.403 45.046 1.00 40.81 104 LYS A O 1
ATOM 858 N N . HIS A 1 105 ? -31.598 -34.780 46.772 1.00 41.97 105 HIS A N 1
ATOM 859 C CA . HIS A 1 105 ? -30.409 -34.186 47.375 1.00 41.97 105 HIS A CA 1
ATOM 860 C C . HIS A 1 105 ? -29.236 -35.176 47.251 1.00 41.97 105 HIS A C 1
ATOM 862 O O . HIS A 1 105 ? -29.497 -36.367 47.390 1.00 41.97 105 HIS A O 1
ATOM 868 N N . SER A 1 106 ? -28.015 -34.681 47.008 1.00 41.09 106 SER A N 1
ATOM 869 C CA . SER A 1 106 ? -26.676 -35.252 47.320 1.00 41.09 106 SER A CA 1
ATOM 870 C C . SER A 1 106 ? -25.654 -34.168 46.907 1.00 41.09 106 SER A C 1
ATOM 872 O O . SER A 1 106 ? -25.760 -33.681 45.786 1.00 41.09 106 SER A O 1
ATOM 874 N N . GLN A 1 107 ? -24.836 -33.535 47.757 1.00 43.00 107 GLN A N 1
ATOM 875 C CA . GLN A 1 107 ? -23.818 -33.974 48.731 1.00 43.00 107 GLN A CA 1
ATOM 876 C C . GLN A 1 107 ? -22.444 -34.210 48.080 1.00 43.00 107 GLN A C 1
ATOM 878 O O . GLN A 1 107 ? -22.289 -35.176 47.349 1.00 43.00 107 GLN A O 1
ATOM 883 N N . GLU A 1 108 ? -21.471 -33.349 48.407 1.00 42.06 108 GLU A N 1
ATOM 884 C CA . GLU A 1 108 ? -20.058 -33.692 48.641 1.00 42.06 108 GLU A CA 1
ATOM 885 C C . GLU A 1 108 ? -19.373 -32.550 49.424 1.00 42.06 108 GLU A C 1
ATOM 887 O O . GLU A 1 108 ? -19.591 -31.370 49.149 1.00 42.06 108 GLU A O 1
ATOM 892 N N . ILE A 1 109 ? -18.624 -32.926 50.466 1.00 42.31 109 ILE A N 1
ATOM 893 C CA . ILE A 1 109 ? -17.994 -32.086 51.499 1.00 42.31 109 ILE A CA 1
ATOM 894 C C . ILE A 1 109 ? -16.477 -32.289 51.398 1.00 42.31 109 ILE A C 1
ATOM 896 O O . ILE A 1 109 ? -16.034 -33.425 51.250 1.00 42.31 109 ILE A O 1
ATOM 900 N N . GLY A 1 110 ? -15.705 -31.204 51.518 1.00 36.56 110 GLY A N 1
ATOM 901 C CA . GLY A 1 110 ? -14.244 -31.211 51.641 1.00 36.56 110 GLY A CA 1
ATOM 902 C C . GLY A 1 110 ? -13.766 -30.707 53.012 1.00 36.56 110 GLY A C 1
ATOM 903 O O . GLY A 1 110 ? -14.336 -29.772 53.570 1.00 36.56 110 GLY A O 1
ATOM 904 N N . ASP A 1 111 ? -12.725 -31.376 53.504 1.00 40.44 111 ASP A N 1
ATOM 905 C CA . ASP A 1 111 ? -12.056 -31.375 54.813 1.00 40.44 111 ASP A CA 1
ATOM 906 C C . ASP A 1 111 ? -11.701 -30.040 55.503 1.00 40.44 111 ASP A C 1
ATOM 908 O O . ASP A 1 111 ? -11.073 -29.162 54.913 1.00 40.44 111 ASP A O 1
ATOM 912 N N . VAL A 1 112 ? -11.922 -29.986 56.829 1.00 43.53 112 VAL A N 1
ATOM 913 C CA . VAL A 1 112 ? -11.167 -29.148 57.788 1.00 43.53 112 VAL A CA 1
ATOM 914 C C . VAL A 1 112 ? -11.050 -29.881 59.137 1.00 43.53 112 VAL A C 1
ATOM 916 O O . VAL A 1 112 ? -12.080 -30.169 59.747 1.00 43.53 112 VAL A O 1
ATOM 919 N N . PRO A 1 113 ? -9.841 -30.130 59.678 1.00 49.62 113 PRO A N 1
ATOM 920 C CA . PRO A 1 113 ? -9.678 -30.540 61.067 1.00 49.62 113 PRO A CA 1
ATOM 921 C C . PRO A 1 113 ? -8.985 -29.440 61.881 1.00 49.62 113 PRO A C 1
ATOM 923 O O . PRO A 1 113 ? -7.819 -29.121 61.656 1.00 49.62 113 PRO A O 1
ATOM 926 N N . SER A 1 114 ? -9.674 -28.893 62.884 1.00 43.31 114 SER A N 1
ATOM 927 C CA . SER A 1 114 ? -8.988 -28.243 64.001 1.00 43.31 114 SER A CA 1
ATOM 928 C C . SER A 1 114 ? -9.720 -28.508 65.311 1.00 43.31 114 SER A C 1
ATOM 930 O O . SER A 1 114 ? -10.936 -28.377 65.439 1.00 43.31 114 SER A O 1
ATOM 932 N N . THR A 1 115 ? -8.939 -29.005 66.257 1.00 49.84 115 THR A N 1
ATOM 933 C CA . THR A 1 115 ? -9.319 -29.757 67.447 1.00 49.84 115 THR A CA 1
ATOM 934 C C . THR A 1 115 ? -10.101 -28.919 68.455 1.00 49.84 115 THR A C 1
ATOM 936 O O . THR A 1 115 ? -9.512 -28.155 69.220 1.00 49.84 115 THR A O 1
ATOM 939 N N . SER A 1 116 ? -11.417 -29.121 68.513 1.00 43.81 116 SER A N 1
ATOM 940 C CA . SER A 1 116 ? -12.252 -28.656 69.624 1.00 43.81 116 SER A CA 1
ATOM 941 C C . SER A 1 116 ? -12.479 -29.809 70.598 1.00 43.81 116 SER A C 1
ATOM 943 O O . SER A 1 116 ? -12.951 -30.876 70.216 1.00 43.81 116 SER A O 1
ATOM 945 N N . LYS A 1 117 ? -12.093 -29.608 71.861 1.00 51.28 117 LYS A N 1
ATOM 946 C CA . LYS A 1 117 ? -12.350 -30.533 72.970 1.00 51.28 117 LYS A CA 1
ATOM 947 C C . LYS A 1 117 ? -13.864 -30.672 73.145 1.00 51.28 117 LYS A C 1
ATOM 949 O O . LYS A 1 117 ? -14.498 -29.773 73.688 1.00 51.28 117 LYS A O 1
ATOM 954 N N . ILE A 1 118 ? -14.423 -31.780 72.670 1.00 52.78 118 ILE A N 1
ATOM 955 C CA . ILE A 1 118 ? -15.833 -32.124 72.853 1.00 52.78 118 ILE A CA 1
ATOM 956 C C . ILE A 1 118 ? -16.022 -32.474 74.330 1.00 52.78 118 ILE A C 1
ATOM 958 O O . ILE A 1 118 ? -15.533 -33.498 74.807 1.00 52.78 118 ILE A O 1
ATOM 962 N N . GLN A 1 119 ? -16.680 -31.583 75.069 1.00 60.19 119 GLN A N 1
ATOM 963 C CA . GLN A 1 119 ? -17.246 -31.922 76.368 1.00 60.19 119 GLN A CA 1
ATOM 964 C C . GLN A 1 119 ? -18.408 -32.883 76.107 1.00 60.19 119 GLN A C 1
ATOM 966 O O . GLN A 1 119 ? -19.308 -32.567 75.334 1.00 60.19 119 GLN A O 1
ATOM 971 N N . VAL A 1 120 ? -18.340 -34.080 76.690 1.00 62.16 120 VAL A N 1
ATOM 972 C CA . VAL A 1 120 ? -19.417 -35.071 76.627 1.00 62.16 120 VAL A CA 1
ATOM 973 C C . VAL A 1 120 ? -20.542 -34.552 77.514 1.00 62.16 120 VAL A C 1
ATOM 975 O O . VAL A 1 120 ? -20.453 -34.622 78.738 1.00 62.16 120 VAL A O 1
ATOM 978 N N . ILE A 1 121 ? -21.537 -33.943 76.879 1.00 63.62 121 ILE A N 1
ATOM 979 C CA . ILE A 1 121 ? -22.780 -33.500 77.506 1.00 63.62 121 ILE A CA 1
ATOM 980 C C . ILE A 1 121 ? -23.620 -34.761 77.751 1.00 63.62 121 ILE A C 1
ATOM 982 O O . ILE A 1 121 ? -23.646 -35.654 76.904 1.00 63.62 121 ILE A O 1
ATOM 986 N N . SER A 1 122 ? -24.249 -34.866 78.920 1.00 81.06 122 SER A N 1
ATOM 987 C CA . SER A 1 122 ? -25.190 -35.949 79.233 1.00 81.06 122 SER A CA 1
ATOM 988 C C . SER A 1 122 ? -26.353 -35.936 78.237 1.00 81.06 122 SER A C 1
ATOM 990 O O . SER A 1 122 ? -26.819 -34.855 77.885 1.00 81.06 122 SER A O 1
ATOM 992 N N . ASP A 1 123 ? -26.851 -37.104 77.818 1.00 77.25 123 ASP A N 1
ATOM 993 C CA . ASP A 1 123 ? -27.977 -37.221 76.875 1.00 77.25 123 ASP A CA 1
ATOM 994 C C . ASP A 1 123 ? -29.197 -36.380 77.310 1.00 77.25 123 ASP A C 1
ATOM 996 O O . ASP A 1 123 ? -29.896 -35.825 76.466 1.00 77.25 123 ASP A O 1
ATOM 1000 N N . GLU A 1 124 ? -29.407 -36.211 78.620 1.00 83.56 124 GLU A N 1
ATOM 1001 C CA . GLU A 1 124 ? -30.467 -35.362 79.186 1.00 83.56 124 GLU A CA 1
ATOM 1002 C C . GLU A 1 124 ? -30.229 -33.868 78.912 1.00 83.56 124 GLU A C 1
ATOM 1004 O O . GLU A 1 124 ? -31.114 -33.161 78.444 1.00 83.56 124 GLU A O 1
ATOM 1009 N N . GLU A 1 125 ? -29.003 -33.395 79.130 1.00 81.50 125 GLU A N 1
ATOM 1010 C CA . GLU A 1 125 ? -28.612 -31.992 78.955 1.00 81.50 125 GLU A CA 1
ATOM 1011 C C . GLU A 1 125 ? -28.469 -31.642 77.458 1.00 81.50 125 GLU A C 1
ATOM 1013 O O . GLU A 1 125 ? -28.706 -30.507 77.043 1.00 81.50 125 GLU A O 1
ATOM 1018 N N . TYR A 1 126 ? -28.167 -32.636 76.612 1.00 81.06 126 TYR A N 1
ATOM 1019 C CA . TYR A 1 126 ? -28.254 -32.526 75.154 1.00 81.06 126 TYR A CA 1
ATOM 1020 C C . TYR A 1 126 ? -29.706 -32.384 74.679 1.00 81.06 126 TYR A C 1
ATOM 1022 O O . TYR A 1 126 ? -29.997 -31.522 73.848 1.00 81.06 126 TYR A O 1
ATOM 1030 N N . MET A 1 127 ? -30.621 -33.193 75.221 1.00 86.50 127 MET A N 1
ATOM 1031 C CA . MET A 1 127 ? -32.047 -33.121 74.894 1.00 86.50 127 MET A CA 1
ATOM 1032 C C . MET A 1 127 ? -32.686 -31.829 75.411 1.00 86.50 127 MET A C 1
ATOM 1034 O O . MET A 1 127 ? -33.469 -31.224 74.683 1.00 86.50 127 MET A O 1
ATOM 1038 N N . GLU A 1 128 ? -32.319 -31.352 76.604 1.00 83.00 128 GLU A N 1
ATOM 1039 C CA . GLU A 1 128 ? -32.757 -30.047 77.113 1.00 83.00 128 GLU A CA 1
ATOM 1040 C 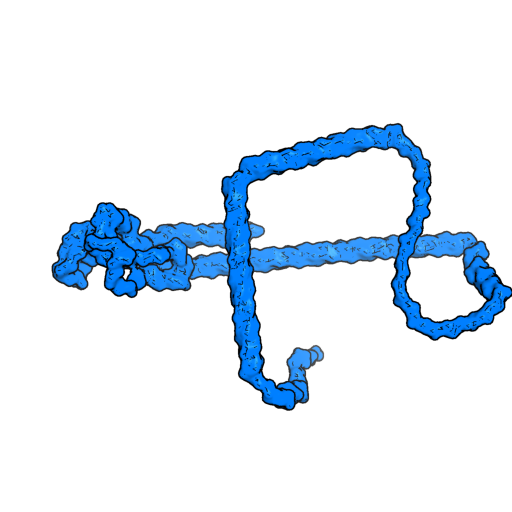C . GLU A 1 128 ? -32.269 -28.901 76.224 1.00 83.00 128 GLU A C 1
ATOM 1042 O O . GLU A 1 128 ? -33.080 -28.062 75.839 1.00 83.00 128 GLU A O 1
ATOM 1047 N N . ARG A 1 129 ? -31.002 -28.913 75.785 1.00 79.81 129 ARG A N 1
ATOM 1048 C CA . ARG A 1 129 ? -30.497 -27.924 74.816 1.00 79.81 129 ARG A CA 1
ATOM 1049 C C . ARG A 1 129 ? -31.235 -27.956 73.484 1.00 79.81 129 ARG A C 1
ATOM 1051 O O . ARG A 1 129 ? -31.524 -26.901 72.939 1.00 79.81 129 ARG A O 1
ATOM 1058 N N . LEU A 1 130 ? -31.553 -29.144 72.970 1.00 81.81 130 LEU A N 1
ATOM 1059 C CA . LEU A 1 130 ? -32.334 -29.307 71.740 1.00 81.81 130 LEU A CA 1
ATOM 1060 C C . LEU A 1 130 ? -33.763 -28.787 71.902 1.00 81.81 130 LEU A C 1
ATOM 1062 O O . LEU A 1 130 ? -34.317 -28.220 70.966 1.00 81.81 130 LEU A O 1
ATOM 1066 N N . ILE A 1 131 ? -34.370 -28.982 73.071 1.00 79.25 131 ILE A N 1
ATOM 1067 C CA . ILE A 1 131 ? -35.703 -28.461 73.376 1.00 79.25 131 ILE A CA 1
ATOM 1068 C C . ILE A 1 131 ? -35.655 -26.938 73.523 1.00 79.25 131 ILE A C 1
ATOM 1070 O O . ILE A 1 131 ? -36.567 -26.273 73.047 1.00 79.25 131 ILE A O 1
ATOM 1074 N N . GLU A 1 132 ? -34.611 -26.385 74.136 1.00 76.06 132 GLU A N 1
ATOM 1075 C CA . GLU A 1 132 ? -34.444 -24.943 74.325 1.00 76.06 132 GLU A CA 1
ATOM 1076 C C . GLU A 1 132 ? -34.120 -24.230 72.999 1.00 76.06 132 GLU A C 1
ATOM 1078 O O . GLU A 1 132 ? -34.825 -23.292 72.645 1.00 76.06 132 GLU A O 1
ATOM 1083 N N . GLU A 1 133 ? -33.208 -24.760 72.170 1.00 73.56 133 GLU A N 1
ATOM 1084 C CA . GLU A 1 133 ? -32.946 -24.249 70.808 1.00 73.56 133 GLU A CA 1
ATOM 1085 C C . GLU A 1 133 ? -34.164 -24.350 69.873 1.00 73.56 133 GLU A C 1
ATOM 1087 O O . GLU A 1 133 ? -34.286 -23.562 68.938 1.00 73.56 133 GLU A O 1
ATOM 1092 N N . ASN A 1 134 ? -35.078 -25.304 70.097 1.00 70.50 134 ASN A N 1
ATOM 1093 C CA . ASN A 1 134 ? -36.313 -25.425 69.308 1.00 70.50 134 ASN A CA 1
ATOM 1094 C C . ASN A 1 134 ? -37.515 -24.675 69.909 1.00 70.50 134 ASN A C 1
ATOM 1096 O O . ASN A 1 134 ? -38.566 -24.620 69.266 1.00 70.50 134 ASN A O 1
ATOM 1100 N N . ARG A 1 135 ? -37.406 -24.117 71.123 1.00 63.28 135 ARG A N 1
ATOM 1101 C CA . ARG A 1 135 ? -38.504 -23.384 71.781 1.00 63.28 135 ARG A CA 1
ATOM 1102 C C . ARG A 1 135 ? -38.612 -21.920 71.352 1.00 63.28 135 ARG A C 1
ATOM 1104 O O . ARG A 1 135 ? -39.635 -21.302 71.627 1.00 63.28 135 ARG A O 1
ATOM 1111 N N . ASP A 1 136 ? -37.632 -21.389 70.629 1.00 55.66 136 ASP A N 1
ATOM 1112 C CA . ASP A 1 136 ? -37.441 -19.938 70.527 1.00 55.66 136 ASP A CA 1
ATOM 1113 C C . ASP A 1 136 ? -38.233 -19.177 69.443 1.00 55.66 136 ASP A C 1
ATOM 1115 O O . ASP A 1 136 ? -38.099 -17.960 69.376 1.00 55.66 136 ASP A O 1
ATOM 1119 N N . ASP A 1 137 ? -39.112 -19.792 68.637 1.00 54.62 137 ASP A N 1
ATOM 1120 C CA . ASP A 1 137 ? -39.799 -19.025 67.567 1.00 54.62 137 ASP A CA 1
ATOM 1121 C C . ASP A 1 137 ? -41.301 -19.308 67.350 1.00 54.62 137 ASP A C 1
ATOM 1123 O O . ASP A 1 137 ? -41.911 -18.683 66.482 1.00 54.62 137 ASP A O 1
ATOM 1127 N N . GLN A 1 138 ? -41.948 -20.195 68.119 1.00 55.91 138 GLN A N 1
ATOM 1128 C CA . GLN A 1 138 ? -43.380 -20.499 67.900 1.00 55.91 138 GLN A CA 1
ATOM 1129 C C . GLN A 1 138 ? -44.370 -19.669 68.733 1.00 55.91 138 GLN A C 1
ATOM 1131 O O . GLN A 1 138 ? -45.545 -19.630 68.376 1.00 55.91 138 GLN A O 1
ATOM 1136 N N . ASP A 1 139 ? -43.912 -18.954 69.765 1.00 55.31 139 ASP A N 1
ATOM 1137 C CA . ASP A 1 139 ? -44.771 -18.120 70.627 1.00 55.31 139 ASP A CA 1
ATOM 1138 C C . ASP A 1 139 ? -44.623 -16.607 70.362 1.00 55.31 139 ASP A C 1
ATOM 1140 O O . ASP A 1 139 ? -45.098 -15.773 71.139 1.00 55.31 139 ASP A O 1
ATOM 1144 N N . ALA A 1 140 ? -43.978 -16.220 69.255 1.00 58.28 140 ALA A N 1
ATOM 1145 C CA . ALA A 1 140 ? -43.963 -14.827 68.823 1.00 58.28 140 ALA A CA 1
ATOM 1146 C C . ALA A 1 140 ? -45.385 -14.397 68.394 1.00 58.28 140 ALA A C 1
ATOM 1148 O O . ALA A 1 140 ? -46.031 -15.112 67.620 1.00 58.28 140 ALA A O 1
ATOM 1149 N N . PRO A 1 141 ? -45.894 -13.236 68.854 1.00 63.78 141 PRO A N 1
ATOM 1150 C CA . PRO A 1 141 ? -47.205 -12.741 68.454 1.00 63.78 141 PRO A CA 1
ATOM 1151 C C . PRO A 1 141 ? -47.321 -12.678 66.921 1.00 63.78 141 PRO A C 1
ATOM 1153 O O . PRO A 1 141 ? -46.396 -12.192 66.267 1.00 63.78 141 PRO A O 1
ATOM 1156 N N . PRO A 1 142 ? -48.444 -13.109 66.318 1.00 66.19 142 PRO A N 1
ATOM 1157 C CA . PRO A 1 142 ? -48.608 -13.126 64.860 1.00 66.19 142 PRO A CA 1
ATOM 1158 C C . PRO A 1 142 ? -48.398 -11.752 64.191 1.00 66.19 142 PRO A C 1
ATOM 1160 O O . PRO A 1 142 ? -47.995 -11.696 63.030 1.00 66.19 142 PRO A O 1
ATOM 1163 N N . GLU A 1 143 ? -48.582 -10.645 64.922 1.00 69.50 143 GLU A N 1
ATOM 1164 C CA . GLU A 1 143 ? -48.281 -9.287 64.438 1.00 69.50 143 GLU A CA 1
ATOM 1165 C C . GLU A 1 143 ? -46.776 -9.036 64.200 1.00 69.50 143 GLU A C 1
ATOM 1167 O O . GLU A 1 143 ? -46.411 -8.293 63.284 1.00 69.50 143 GLU A O 1
ATOM 1172 N N . ASP A 1 144 ? -45.884 -9.680 64.960 1.00 73.25 144 ASP A N 1
ATOM 1173 C CA . ASP A 1 144 ? -44.431 -9.535 64.799 1.00 73.25 144 ASP A CA 1
ATOM 1174 C C . ASP A 1 144 ? -43.894 -10.359 63.618 1.00 73.25 144 ASP A C 1
ATOM 1176 O O . ASP A 1 144 ? -42.939 -9.942 62.955 1.00 73.25 144 ASP A O 1
ATOM 1180 N N . ALA A 1 145 ? -44.532 -11.491 63.300 1.00 77.19 145 ALA A N 1
ATOM 1181 C CA . ALA A 1 145 ? -44.177 -12.325 62.151 1.00 77.19 145 ALA A CA 1
ATOM 1182 C C . ALA A 1 145 ? -44.463 -11.615 60.813 1.00 77.19 145 ALA A C 1
ATOM 1184 O O . ALA A 1 145 ? -43.577 -11.535 59.958 1.00 77.19 145 ALA A O 1
ATOM 1185 N N . GLU A 1 146 ? -45.647 -11.007 60.656 1.00 83.94 146 GLU A N 1
ATOM 1186 C CA . GLU A 1 146 ? -45.985 -10.224 59.454 1.00 83.94 146 GLU A CA 1
ATOM 1187 C C . GLU A 1 146 ? -45.062 -9.010 59.271 1.00 83.94 146 GLU A C 1
ATOM 1189 O O . GLU A 1 146 ? -44.713 -8.633 58.147 1.00 83.94 146 GLU A O 1
ATOM 1194 N N . ARG A 1 147 ? -44.646 -8.380 60.377 1.00 86.12 147 ARG A N 1
ATOM 1195 C CA . ARG A 1 147 ? -43.737 -7.229 60.345 1.00 86.12 147 ARG A CA 1
ATOM 1196 C C . ARG A 1 147 ? -42.327 -7.630 59.903 1.00 86.12 147 ARG A C 1
ATOM 1198 O O . ARG A 1 147 ? -41.724 -6.907 59.108 1.00 86.12 147 ARG A O 1
ATOM 1205 N N . ARG A 1 148 ? -41.828 -8.783 60.367 1.00 85.31 148 ARG A N 1
ATOM 1206 C CA . ARG A 1 148 ? -40.546 -9.365 59.926 1.00 85.31 148 ARG A CA 1
ATOM 1207 C C . ARG A 1 148 ? -40.586 -9.757 58.446 1.00 85.31 148 ARG A C 1
ATOM 1209 O O . ARG A 1 148 ? -39.638 -9.465 57.721 1.00 85.31 148 ARG A O 1
ATOM 1216 N N . GLU A 1 149 ? -41.685 -10.347 57.974 1.00 87.94 149 GLU A N 1
ATOM 1217 C CA . GLU A 1 149 ? -41.834 -10.728 56.564 1.00 87.94 149 GLU A CA 1
ATOM 1218 C C . GLU A 1 149 ? -41.865 -9.504 55.634 1.00 87.94 149 GLU A C 1
ATOM 1220 O O . GLU A 1 149 ? -41.164 -9.486 54.621 1.00 87.94 149 GLU A O 1
ATOM 1225 N N . LYS A 1 150 ? -42.595 -8.439 56.001 1.00 91.56 150 LYS A N 1
ATOM 1226 C CA . LYS A 1 150 ? -42.596 -7.174 55.243 1.00 91.56 150 LYS A CA 1
ATOM 1227 C C . LYS A 1 150 ? -41.208 -6.539 55.176 1.00 91.56 150 LYS A C 1
ATOM 1229 O O . LYS A 1 150 ? -40.785 -6.152 54.091 1.00 91.56 150 LYS A O 1
ATOM 1234 N N . GLN A 1 151 ? -40.475 -6.490 56.292 1.00 92.56 151 GLN A N 1
ATOM 1235 C CA . GLN A 1 151 ? -39.096 -5.987 56.299 1.00 92.56 151 GLN A CA 1
ATOM 1236 C C . GLN A 1 151 ? -38.174 -6.819 55.402 1.00 92.56 151 GLN A C 1
ATOM 1238 O O . GLN A 1 151 ? -37.380 -6.253 54.652 1.00 92.56 151 GLN A O 1
ATOM 1243 N N . HIS A 1 152 ? -38.299 -8.148 55.429 1.00 92.69 152 HIS A N 1
ATOM 1244 C CA . HIS A 1 152 ? -37.515 -9.019 54.556 1.00 92.69 152 HIS A CA 1
ATOM 1245 C C . HIS A 1 152 ? -37.853 -8.789 53.073 1.00 92.69 152 HIS A C 1
ATOM 1247 O O . HIS A 1 152 ? -36.949 -8.700 52.242 1.00 92.69 152 HIS A O 1
ATOM 1253 N N . GLN A 1 153 ? -39.137 -8.641 52.728 1.00 94.81 153 GLN A N 1
ATOM 1254 C CA . GLN A 1 153 ? -39.566 -8.341 51.358 1.00 94.81 153 GLN A CA 1
ATOM 1255 C C . GLN A 1 153 ? -39.064 -6.971 50.878 1.00 94.81 153 GLN A C 1
ATOM 1257 O O . GLN A 1 153 ? -38.582 -6.868 49.751 1.00 94.81 153 GLN A O 1
ATOM 1262 N N . GLU A 1 154 ? -39.139 -5.932 51.714 1.00 95.38 154 GLU A N 1
ATOM 1263 C CA . GLU A 1 154 ? -38.603 -4.600 51.399 1.00 95.38 154 GLU A CA 1
ATOM 1264 C C . GLU A 1 154 ? -37.085 -4.647 51.184 1.00 95.38 154 GLU A C 1
ATOM 1266 O O . GLU A 1 154 ? -36.587 -4.140 50.177 1.00 95.38 154 GLU A O 1
ATOM 1271 N N . GLN A 1 155 ? -36.353 -5.334 52.065 1.00 95.56 155 GLN A N 1
ATOM 1272 C CA . GLN A 1 155 ? -34.902 -5.482 51.957 1.00 95.56 155 GLN A CA 1
ATOM 1273 C C . GLN A 1 155 ? -34.495 -6.277 50.706 1.00 95.56 155 GLN A C 1
ATOM 1275 O O . GLN A 1 155 ? -33.519 -5.941 50.033 1.00 95.56 155 GLN A O 1
ATOM 1280 N N . GLU A 1 156 ? -35.247 -7.319 50.346 1.00 96.25 156 GLU A N 1
ATOM 1281 C CA . GLU A 1 156 ? -35.010 -8.077 49.118 1.00 96.25 156 GLU A CA 1
ATOM 1282 C C . GLU A 1 156 ? -35.314 -7.243 47.863 1.00 96.25 156 GLU A C 1
ATOM 1284 O O . GLU A 1 156 ? -34.554 -7.290 46.891 1.00 96.25 156 GLU A O 1
ATOM 1289 N N . GLN A 1 157 ? -36.386 -6.445 47.871 1.00 95.94 157 GLN A N 1
ATOM 1290 C CA . GLN A 1 157 ? -36.693 -5.517 46.780 1.00 95.94 157 GLN A CA 1
ATOM 1291 C C . GLN A 1 157 ? -35.602 -4.457 46.613 1.00 95.94 157 GLN A C 1
ATOM 1293 O O . GLN A 1 157 ? -35.185 -4.193 45.483 1.00 95.94 157 GLN A O 1
ATOM 1298 N N . GLU A 1 158 ? -35.099 -3.891 47.712 1.00 96.69 158 GLU A N 1
ATOM 1299 C CA . GLU A 1 158 ? -34.004 -2.924 47.686 1.00 96.69 158 GLU A CA 1
ATOM 1300 C C . GLU A 1 158 ? -32.713 -3.553 47.146 1.00 96.69 158 GLU A C 1
ATOM 1302 O O . GLU A 1 158 ? -32.092 -2.984 46.247 1.00 96.69 158 GLU A O 1
ATOM 1307 N N . ARG A 1 159 ? -32.357 -4.769 47.588 1.00 96.75 159 ARG A N 1
ATOM 1308 C CA . ARG A 1 159 ? -31.214 -5.522 47.040 1.00 96.75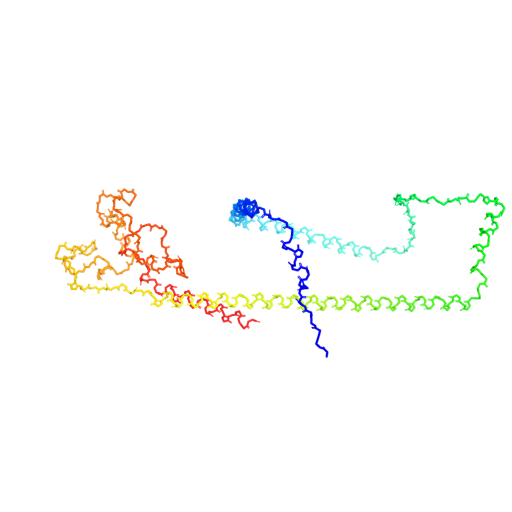 159 ARG A CA 1
ATOM 1309 C C . ARG A 1 159 ? -31.355 -5.767 45.540 1.00 96.75 159 ARG A C 1
ATOM 1311 O O . ARG A 1 159 ? -30.431 -5.478 44.785 1.00 96.75 159 ARG A O 1
ATOM 1318 N N . ARG A 1 160 ? -32.523 -6.226 45.080 1.00 97.38 160 ARG A N 1
ATOM 1319 C CA . ARG A 1 160 ? -32.795 -6.439 43.646 1.00 97.38 160 ARG A CA 1
ATOM 1320 C C . ARG A 1 160 ? -32.726 -5.132 42.852 1.00 97.38 160 ARG A C 1
ATOM 1322 O O . ARG A 1 160 ? -32.263 -5.130 41.712 1.00 97.38 160 ARG A O 1
ATOM 1329 N N . ALA A 1 161 ? -33.188 -4.020 43.422 1.00 97.50 161 ALA A N 1
ATOM 1330 C CA . ALA A 1 161 ? -33.090 -2.705 42.796 1.00 97.50 161 ALA A CA 1
ATOM 1331 C C . ALA A 1 161 ? -31.634 -2.213 42.725 1.00 97.50 161 ALA A C 1
ATOM 1333 O O . ALA A 1 161 ? -31.233 -1.673 41.694 1.00 97.50 161 ALA A O 1
ATOM 1334 N N . ALA A 1 162 ? -30.839 -2.433 43.775 1.00 97.25 162 ALA A N 1
ATOM 1335 C CA . ALA A 1 162 ? -29.415 -2.115 43.807 1.00 97.25 162 ALA A CA 1
ATOM 1336 C C . ALA A 1 162 ? -28.628 -2.932 42.770 1.00 97.25 162 ALA A C 1
ATOM 1338 O O . ALA A 1 162 ? -27.923 -2.346 41.953 1.00 97.25 162 ALA A O 1
ATOM 1339 N N . GLU A 1 163 ? -28.841 -4.251 42.705 1.00 97.75 163 GLU A N 1
ATOM 1340 C CA . GLU A 1 163 ? -28.216 -5.128 41.703 1.00 97.75 163 GLU A CA 1
ATOM 1341 C C . GLU A 1 163 ? -28.574 -4.716 40.266 1.00 97.75 163 GLU A C 1
ATOM 1343 O O . GLU A 1 163 ? -27.734 -4.760 39.368 1.00 97.75 163 GLU A O 1
ATOM 1348 N N . ARG A 1 164 ? -29.819 -4.282 40.020 1.00 97.75 164 ARG A N 1
ATOM 1349 C CA . ARG A 1 164 ? -30.226 -3.751 38.706 1.00 97.75 164 ARG A CA 1
ATOM 1350 C C . ARG A 1 164 ? -29.499 -2.454 38.358 1.00 97.75 164 ARG A C 1
ATOM 1352 O O . ARG A 1 164 ? -29.088 -2.296 37.212 1.00 97.75 164 ARG A O 1
ATOM 1359 N N . ARG A 1 165 ? -29.342 -1.538 39.319 1.00 97.75 165 ARG A N 1
ATOM 1360 C CA . ARG A 1 165 ? -28.596 -0.284 39.117 1.00 97.75 165 ARG A CA 1
ATOM 1361 C C . ARG A 1 165 ? -27.121 -0.557 38.841 1.00 97.75 165 ARG A C 1
ATOM 1363 O O . ARG A 1 165 ? -26.564 0.061 37.944 1.00 97.75 165 ARG A O 1
ATOM 1370 N N . GLU A 1 166 ? -26.516 -1.495 39.564 1.00 97.75 166 GLU A N 1
ATOM 1371 C CA . GLU A 1 166 ? -25.121 -1.885 39.357 1.00 97.75 166 GLU A CA 1
ATOM 1372 C C . GLU A 1 166 ? -24.904 -2.485 37.962 1.00 97.75 166 GLU A C 1
ATOM 1374 O O . GLU A 1 166 ? -24.009 -2.044 37.248 1.00 97.75 166 GLU A O 1
ATOM 1379 N N . ARG A 1 167 ? -25.772 -3.406 37.515 1.00 97.81 167 ARG A N 1
ATOM 1380 C CA . ARG A 1 167 ? -25.703 -3.951 36.146 1.00 97.81 167 ARG A CA 1
ATOM 1381 C C . ARG A 1 167 ? -25.836 -2.865 35.083 1.00 97.81 167 ARG A C 1
ATOM 1383 O O . ARG A 1 167 ? -25.048 -2.841 34.149 1.00 97.81 167 ARG A O 1
ATOM 1390 N N . GLN A 1 168 ? -26.777 -1.934 35.247 1.00 97.75 168 GLN A N 1
ATOM 1391 C CA . GLN A 1 168 ? -26.938 -0.813 34.313 1.00 97.75 168 GLN A CA 1
ATOM 1392 C C . GLN A 1 168 ? -25.702 0.093 34.273 1.00 97.75 168 GLN A C 1
ATOM 1394 O O . GLN A 1 168 ? -25.324 0.561 33.203 1.00 97.75 168 GLN A O 1
ATOM 1399 N N . GLN A 1 169 ? -25.059 0.338 35.418 1.00 97.69 169 GLN A N 1
ATOM 1400 C CA . GLN A 1 169 ? -23.812 1.102 35.473 1.00 97.69 169 GLN A CA 1
ATOM 1401 C C . GLN A 1 169 ? -22.662 0.356 34.791 1.00 97.69 169 GLN A C 1
ATOM 1403 O O . GLN A 1 169 ? -21.912 0.970 34.038 1.00 97.69 169 GLN A O 1
ATOM 1408 N N . GLN A 1 170 ? -22.547 -0.956 35.009 1.00 97.75 170 GLN A N 1
ATOM 1409 C CA . GLN A 1 170 ? -21.539 -1.792 34.354 1.00 97.75 170 GLN A CA 1
ATOM 1410 C C . GLN A 1 170 ? -21.741 -1.839 32.834 1.00 97.75 170 GLN A C 1
ATOM 1412 O O . GLN A 1 170 ? -20.777 -1.677 32.094 1.00 97.75 170 GLN A O 1
ATOM 1417 N N . GLU A 1 171 ? -22.978 -1.996 32.358 1.00 97.94 171 GLU A N 1
ATOM 1418 C CA . GLU A 1 171 ? -23.309 -1.975 30.925 1.00 97.94 171 GLU A CA 1
ATOM 1419 C C . GLU A 1 171 ? -22.988 -0.619 30.283 1.00 97.94 171 GLU A C 1
ATOM 1421 O O . GLU A 1 171 ? -22.363 -0.572 29.225 1.00 97.94 171 GLU A O 1
ATOM 1426 N N . GLN A 1 172 ? -23.350 0.490 30.939 1.00 98.06 172 GLN A N 1
ATOM 1427 C CA . GLN A 1 172 ? -23.018 1.833 30.453 1.00 98.06 172 GLN A CA 1
ATOM 1428 C C . GLN A 1 172 ? -21.510 2.079 30.420 1.00 98.06 172 GLN A C 1
ATOM 1430 O O . GLN A 1 172 ? -21.004 2.692 29.481 1.00 98.06 172 GLN A O 1
ATOM 1435 N N . GLU A 1 173 ? -20.779 1.621 31.435 1.00 98.00 173 GLU A N 1
ATOM 1436 C CA . GLU A 1 173 ? -19.327 1.769 31.474 1.00 98.00 173 GLU A CA 1
ATOM 1437 C C . GLU A 1 173 ? -18.649 0.911 30.400 1.00 98.00 173 GLU A C 1
ATOM 1439 O O . GLU A 1 173 ? -17.769 1.409 29.699 1.00 98.00 173 GLU A O 1
ATOM 1444 N N . GLN A 1 174 ? -19.110 -0.324 30.191 1.00 97.25 174 GLN A N 1
ATOM 1445 C CA . GLN A 1 174 ? -18.625 -1.182 29.111 1.00 97.25 174 GLN A CA 1
ATOM 1446 C C . GLN A 1 174 ? -18.866 -0.537 27.740 1.00 97.25 174 GLN A C 1
ATOM 1448 O O . GLN A 1 174 ? -17.944 -0.444 26.934 1.00 97.25 174 GLN A O 1
ATOM 1453 N N . GLU A 1 175 ? -20.064 -0.001 27.493 1.00 97.94 175 GLU A N 1
ATOM 1454 C CA . GLU A 1 175 ? -20.378 0.685 26.237 1.00 97.94 175 GLU A CA 1
ATOM 1455 C C . GLU A 1 175 ? -19.492 1.926 26.024 1.00 97.94 175 GLU A C 1
ATOM 1457 O O . GLU A 1 175 ? -19.036 2.194 24.908 1.00 97.94 175 GLU A O 1
ATOM 1462 N N . ARG A 1 176 ? -19.202 2.685 27.089 1.00 98.00 176 ARG A N 1
ATOM 1463 C CA . ARG A 1 176 ? -18.269 3.822 27.028 1.00 98.00 176 ARG A CA 1
ATOM 1464 C C . ARG A 1 176 ? -16.851 3.373 26.688 1.00 98.00 176 ARG A C 1
ATOM 1466 O O . ARG A 1 176 ? -16.202 4.032 25.876 1.00 98.00 176 ARG A O 1
ATOM 1473 N N . GLN A 1 177 ? -16.382 2.276 27.277 1.00 97.31 177 GLN A N 1
ATOM 1474 C CA . GLN A 1 177 ? -15.058 1.717 26.999 1.00 97.31 177 GLN A CA 1
ATOM 1475 C C . GLN A 1 177 ? -14.949 1.195 25.565 1.00 97.31 177 GLN A C 1
ATOM 1477 O O . GLN A 1 177 ? -13.964 1.488 24.887 1.00 97.31 177 GLN A O 1
ATOM 1482 N N . ASP A 1 178 ? -15.972 0.500 25.071 1.00 96.56 178 ASP A N 1
ATOM 1483 C CA . ASP A 1 178 ? -15.999 -0.018 23.702 1.00 96.56 178 ASP A CA 1
ATOM 1484 C C . ASP A 1 178 ? -16.028 1.122 22.674 1.00 96.56 178 ASP A C 1
ATOM 1486 O O . ASP A 1 178 ? -15.272 1.106 21.700 1.00 96.56 178 ASP A O 1
ATOM 1490 N N . ARG A 1 179 ? -16.821 2.175 22.928 1.00 97.62 179 ARG A N 1
ATOM 1491 C CA . ARG A 1 179 ? -16.820 3.397 22.104 1.00 97.62 179 ARG A CA 1
ATOM 1492 C C . ARG A 1 179 ? -15.453 4.084 22.103 1.00 97.62 179 ARG A C 1
ATOM 1494 O O . ARG A 1 179 ? -14.984 4.478 21.038 1.00 97.62 179 ARG A O 1
ATOM 1501 N N . ALA A 1 180 ? -14.810 4.211 23.266 1.00 97.94 180 ALA A N 1
ATOM 1502 C CA . ALA A 1 180 ? -13.487 4.824 23.379 1.00 97.94 180 ALA A CA 1
ATOM 1503 C C . ALA A 1 180 ? -12.414 4.020 22.626 1.00 97.94 180 ALA A C 1
ATOM 1505 O O . ALA A 1 180 ? -11.600 4.606 21.913 1.00 97.94 180 ALA A O 1
ATOM 1506 N N . ARG A 1 181 ? -12.451 2.684 22.727 1.00 97.62 181 ARG A N 1
ATOM 1507 C CA . ARG A 1 181 ? -11.543 1.791 21.996 1.00 97.62 181 ARG A CA 1
ATOM 1508 C C . ARG A 1 181 ? -11.721 1.930 20.485 1.00 97.62 181 ARG A C 1
ATOM 1510 O O . ARG A 1 181 ? -10.741 2.139 19.778 1.00 97.62 181 ARG A O 1
ATOM 1517 N N . HIS A 1 182 ? -12.962 1.882 20.002 1.00 96.69 182 HIS A N 1
ATOM 1518 C CA . HIS A 1 182 ? -13.261 2.045 18.579 1.00 96.69 182 HIS A CA 1
ATOM 1519 C C . HIS A 1 182 ? -12.813 3.418 18.050 1.00 96.69 182 HIS A C 1
ATOM 1521 O O . HIS A 1 182 ? -12.301 3.539 16.937 1.00 96.69 182 HIS A O 1
ATOM 1527 N N . GLU A 1 183 ? -12.972 4.478 18.848 1.00 97.44 183 GLU A N 1
ATOM 1528 C CA . GLU A 1 183 ? -12.489 5.807 18.479 1.00 97.44 183 GLU A CA 1
ATOM 1529 C C . GLU A 1 183 ? -10.954 5.868 18.406 1.00 97.44 183 GLU A C 1
ATOM 1531 O O . GLU A 1 183 ? -10.412 6.472 17.479 1.00 97.44 183 GLU A O 1
ATOM 1536 N N . GLU A 1 184 ? -10.244 5.231 19.339 1.00 97.69 184 GLU A N 1
ATOM 1537 C CA . GLU A 1 184 ? -8.781 5.143 19.309 1.00 97.69 184 GLU A CA 1
ATOM 1538 C C . GLU A 1 184 ? -8.279 4.370 18.081 1.00 97.69 184 GLU A C 1
ATOM 1540 O O . GLU A 1 184 ? -7.382 4.846 17.382 1.00 97.69 184 GLU A O 1
ATOM 1545 N N . GLU A 1 185 ? -8.886 3.222 17.775 1.00 97.12 185 GLU A N 1
ATOM 1546 C CA . GLU A 1 185 ? -8.577 2.426 16.581 1.00 97.12 185 GLU A CA 1
ATOM 1547 C C . GLU A 1 185 ? -8.784 3.246 15.303 1.00 97.12 185 GLU A C 1
ATOM 1549 O O . GLU A 1 185 ? -7.899 3.304 14.446 1.00 97.12 185 GLU A O 1
ATOM 1554 N N . ARG A 1 186 ? -9.902 3.977 15.210 1.00 97.62 186 ARG A N 1
ATOM 1555 C CA . ARG A 1 186 ? -10.173 4.886 14.089 1.00 97.62 186 ARG A CA 1
ATOM 1556 C C . ARG A 1 186 ? -9.125 5.994 13.981 1.00 97.62 186 ARG A C 1
ATOM 1558 O O . ARG A 1 186 ? -8.695 6.311 12.875 1.00 97.62 186 ARG A O 1
ATOM 1565 N N . ARG A 1 187 ? -8.704 6.597 15.099 1.00 98.25 187 ARG A N 1
ATOM 1566 C CA . ARG A 1 187 ? -7.650 7.631 15.103 1.00 98.25 187 ARG A CA 1
ATOM 1567 C C . ARG A 1 187 ? -6.308 7.070 14.638 1.00 98.25 187 ARG A C 1
ATOM 1569 O O . ARG A 1 187 ? -5.633 7.731 13.855 1.00 98.25 187 ARG A O 1
ATOM 1576 N N . ARG A 1 188 ? -5.940 5.868 15.089 1.00 98.19 188 ARG A N 1
ATOM 1577 C CA . ARG A 1 188 ? -4.707 5.186 14.672 1.00 98.19 188 ARG A CA 1
ATOM 1578 C C . ARG A 1 188 ? -4.710 4.916 13.171 1.00 98.19 188 ARG A C 1
ATOM 1580 O O . ARG A 1 188 ? -3.761 5.278 12.491 1.00 98.19 188 ARG A O 1
ATOM 1587 N N . TYR A 1 189 ? -5.816 4.392 12.653 1.00 98.06 189 TYR A N 1
ATOM 1588 C CA . TYR A 1 189 ? -5.955 4.114 11.229 1.00 98.06 189 TYR A CA 1
ATOM 1589 C C . TYR A 1 189 ? -5.906 5.384 10.360 1.00 98.06 189 TYR A C 1
ATOM 1591 O O . TYR A 1 189 ? -5.284 5.397 9.302 1.00 98.06 189 TYR A O 1
ATOM 1599 N N . ILE A 1 190 ? -6.505 6.489 10.822 1.00 98.38 190 ILE A N 1
ATOM 1600 C CA . ILE A 1 190 ? -6.372 7.801 10.164 1.00 98.38 190 ILE A CA 1
ATOM 1601 C C . ILE A 1 190 ? -4.903 8.241 10.107 1.00 98.38 190 ILE A C 1
ATOM 1603 O O . ILE A 1 190 ? -4.459 8.688 9.051 1.00 98.38 190 ILE A O 1
ATOM 1607 N N . ALA A 1 191 ? -4.159 8.107 11.209 1.00 98.31 191 ALA A N 1
ATOM 1608 C CA . ALA A 1 191 ? -2.744 8.471 11.255 1.00 98.31 191 ALA A CA 1
ATOM 1609 C C . ALA A 1 191 ? -1.902 7.622 10.285 1.00 98.31 191 ALA A C 1
ATOM 1611 O O . ALA A 1 191 ? -1.116 8.173 9.523 1.00 98.31 191 ALA A O 1
ATOM 1612 N N . GLU A 1 192 ? -2.140 6.309 10.224 1.00 97.62 192 GLU A N 1
ATOM 1613 C CA . GLU A 1 192 ? -1.462 5.407 9.278 1.00 97.62 192 GLU A CA 1
ATOM 1614 C C . GLU A 1 192 ? -1.701 5.807 7.810 1.00 97.62 192 GLU A C 1
ATOM 1616 O O . GLU A 1 192 ? -0.771 5.823 7.004 1.00 97.62 192 GLU A O 1
ATOM 1621 N N . LEU A 1 193 ? -2.936 6.181 7.454 1.00 97.94 193 LEU A N 1
ATOM 1622 C CA . LEU A 1 193 ? -3.266 6.657 6.105 1.00 97.94 193 LEU A CA 1
ATOM 1623 C C . LEU A 1 193 ? -2.618 8.013 5.785 1.00 97.94 193 LEU A C 1
ATOM 1625 O O . LEU A 1 193 ? -2.232 8.259 4.640 1.00 97.94 193 LEU A O 1
ATOM 1629 N N . GLU A 1 194 ? -2.526 8.912 6.767 1.00 98.25 194 GLU A N 1
ATOM 1630 C CA . GLU A 1 194 ? -1.841 10.200 6.620 1.00 98.25 194 GLU A CA 1
ATOM 1631 C C . GLU A 1 194 ? -0.340 10.017 6.390 1.00 98.25 194 GLU A C 1
ATOM 1633 O O . GLU A 1 194 ? 0.211 10.652 5.483 1.00 98.25 194 GLU A O 1
ATOM 1638 N N . ASP A 1 195 ? 0.288 9.120 7.149 1.00 97.50 195 ASP A N 1
ATOM 1639 C CA . ASP A 1 195 ? 1.697 8.762 7.004 1.00 97.50 195 ASP A CA 1
ATOM 1640 C C . ASP A 1 195 ? 1.955 8.119 5.633 1.00 97.50 195 ASP A C 1
ATOM 1642 O O . ASP A 1 195 ? 2.823 8.588 4.890 1.00 97.50 195 ASP A O 1
ATOM 1646 N N . GLU A 1 196 ? 1.139 7.140 5.215 1.00 96.50 196 GLU A N 1
ATOM 1647 C CA . GLU A 1 196 ? 1.252 6.538 3.877 1.00 96.50 196 GLU A CA 1
ATOM 1648 C C . GLU A 1 196 ? 1.120 7.607 2.778 1.00 96.50 196 GLU A C 1
ATOM 1650 O O . GLU A 1 196 ? 1.896 7.643 1.817 1.00 96.50 196 GLU A O 1
ATOM 1655 N N . LEU A 1 197 ? 0.150 8.517 2.908 1.00 97.94 197 LEU A N 1
ATOM 1656 C CA . LEU A 1 197 ? -0.063 9.590 1.942 1.00 97.94 197 LEU A CA 1
ATOM 1657 C C . LEU A 1 197 ? 1.135 10.548 1.874 1.00 97.94 197 LEU A C 1
ATOM 1659 O O . LEU A 1 197 ? 1.513 10.980 0.777 1.00 97.94 197 LEU A O 1
ATOM 1663 N N . ALA A 1 198 ? 1.724 10.889 3.020 1.00 97.81 198 ALA A N 1
ATOM 1664 C CA . ALA A 1 198 ? 2.913 11.726 3.099 1.00 97.81 198 ALA A CA 1
ATOM 1665 C C . ALA A 1 198 ? 4.111 11.048 2.419 1.00 97.81 198 ALA A C 1
ATOM 1667 O O . ALA A 1 198 ? 4.743 11.656 1.549 1.00 97.81 198 ALA A O 1
ATOM 1668 N N . GLU A 1 199 ? 4.368 9.775 2.724 1.00 96.19 199 GLU A N 1
ATOM 1669 C CA . GLU A 1 199 ? 5.457 9.001 2.121 1.00 96.19 199 GLU A CA 1
ATOM 1670 C C . GLU A 1 199 ? 5.286 8.812 0.609 1.00 96.19 199 GLU A C 1
ATOM 1672 O O . GLU A 1 199 ? 6.255 8.923 -0.153 1.00 96.19 199 GLU A O 1
ATOM 1677 N N . LEU A 1 200 ? 4.059 8.556 0.141 1.00 96.50 200 LEU A N 1
ATOM 1678 C CA . LEU A 1 200 ? 3.752 8.447 -1.286 1.00 96.50 200 LEU A CA 1
ATOM 1679 C C . LEU A 1 200 ? 4.024 9.763 -2.016 1.00 96.50 200 LEU A C 1
ATOM 1681 O O . LEU A 1 200 ? 4.579 9.749 -3.118 1.00 96.50 200 LEU A O 1
ATOM 1685 N N . ARG A 1 201 ? 3.648 10.902 -1.421 1.00 96.50 201 ARG A N 1
ATOM 1686 C CA . ARG A 1 201 ? 3.888 12.236 -1.993 1.00 96.50 201 ARG A CA 1
ATOM 1687 C C . ARG A 1 201 ? 5.376 12.587 -2.011 1.00 96.50 201 ARG A C 1
ATOM 1689 O O . ARG A 1 201 ? 5.851 13.059 -3.047 1.00 96.50 201 ARG A O 1
ATOM 1696 N N . ASP A 1 202 ? 6.105 12.313 -0.929 1.00 95.06 202 ASP A N 1
ATOM 1697 C CA . ASP A 1 202 ? 7.563 12.495 -0.873 1.00 95.06 202 ASP A CA 1
ATOM 1698 C C . ASP A 1 202 ? 8.251 11.656 -1.953 1.00 95.06 202 ASP A C 1
ATOM 1700 O O . ASP A 1 202 ? 8.945 12.179 -2.829 1.00 95.06 202 ASP A O 1
ATOM 1704 N N . SER A 1 203 ? 7.951 10.359 -1.984 1.00 93.25 203 SER A N 1
ATOM 1705 C CA . SER A 1 203 ? 8.541 9.428 -2.942 1.00 93.25 203 SER A CA 1
ATOM 1706 C C . SER A 1 203 ? 8.200 9.797 -4.387 1.00 93.25 203 SER A C 1
ATOM 1708 O O . SER A 1 203 ? 9.057 9.715 -5.265 1.00 93.25 203 SER A O 1
ATOM 1710 N N . TYR A 1 204 ? 6.976 10.265 -4.650 1.00 94.38 204 TYR A N 1
ATOM 1711 C CA . TYR A 1 204 ? 6.568 10.752 -5.969 1.00 94.38 204 TYR A CA 1
ATOM 1712 C C . TYR A 1 204 ? 7.400 11.953 -6.442 1.00 94.38 204 TYR A C 1
ATOM 1714 O O . TYR A 1 204 ? 7.692 12.064 -7.640 1.00 94.38 204 TYR A O 1
ATOM 1722 N N . SER A 1 205 ? 7.800 12.837 -5.524 1.00 92.00 205 SER A N 1
ATOM 1723 C CA . SER A 1 205 ? 8.619 14.014 -5.839 1.00 92.00 205 SER A CA 1
ATOM 1724 C C . SER A 1 205 ? 10.044 13.642 -6.269 1.00 92.00 205 SER A C 1
ATOM 1726 O O . SER A 1 205 ? 10.610 14.283 -7.156 1.00 92.00 205 SER A O 1
ATOM 1728 N N . LEU A 1 206 ? 10.584 12.552 -5.718 1.00 89.25 206 LEU A N 1
ATOM 1729 C CA . LEU A 1 206 ? 11.939 12.066 -5.990 1.00 89.25 206 LEU A CA 1
ATOM 1730 C C . LEU A 1 206 ? 12.050 11.256 -7.281 1.00 89.25 206 LEU A C 1
ATOM 1732 O O . LEU A 1 206 ? 13.153 11.009 -7.775 1.00 89.25 206 LEU A O 1
ATOM 1736 N N . LEU A 1 207 ? 10.921 10.851 -7.864 1.00 90.19 207 LEU A N 1
ATOM 1737 C CA . LEU A 1 207 ? 10.928 10.104 -9.112 1.00 90.19 207 LEU A CA 1
ATOM 1738 C C . LEU A 1 207 ? 11.419 10.955 -10.273 1.00 90.19 207 LEU A C 1
ATOM 1740 O O . LEU A 1 207 ? 10.688 11.772 -10.856 1.00 90.19 207 LEU A O 1
ATOM 1744 N N . SER A 1 208 ? 12.653 10.669 -10.672 1.00 88.25 208 SER A N 1
ATOM 1745 C CA . SER A 1 208 ? 13.208 11.145 -11.928 1.00 88.25 208 SER A CA 1
ATOM 1746 C C . SER A 1 208 ? 12.317 10.726 -13.103 1.00 88.25 208 SER A C 1
ATOM 1748 O O . SER A 1 208 ? 11.768 9.624 -13.159 1.00 88.25 208 SER A O 1
ATOM 1750 N N . ARG A 1 209 ? 12.124 11.653 -14.044 1.00 89.50 209 ARG A N 1
ATOM 1751 C CA . ARG A 1 209 ? 11.509 11.329 -15.332 1.00 89.50 209 ARG A CA 1
ATOM 1752 C C . ARG A 1 209 ? 12.598 10.798 -16.251 1.00 89.50 209 ARG A C 1
ATOM 1754 O O . ARG A 1 209 ? 13.666 11.409 -16.341 1.00 89.50 209 ARG A O 1
ATOM 1761 N N . ARG A 1 210 ? 12.292 9.720 -16.970 1.00 92.00 210 ARG A N 1
ATOM 1762 C CA . ARG A 1 210 ? 13.102 9.269 -18.100 1.00 92.00 210 ARG A CA 1
ATOM 1763 C C . ARG A 1 210 ? 13.204 10.424 -19.101 1.00 92.00 210 ARG A C 1
ATOM 1765 O O . ARG A 1 210 ? 12.193 11.012 -19.485 1.00 92.00 210 ARG A O 1
ATOM 1772 N N . LYS A 1 211 ? 14.428 10.808 -19.462 1.00 92.25 211 LYS A N 1
ATOM 1773 C CA . LYS A 1 211 ? 14.678 11.845 -20.472 1.00 92.25 211 LYS A CA 1
ATOM 1774 C C . LYS A 1 211 ? 14.773 11.165 -21.830 1.00 92.25 211 LYS A C 1
ATOM 1776 O O . LYS A 1 211 ? 15.622 10.292 -22.000 1.00 92.25 211 LYS A O 1
ATOM 1781 N N . PHE A 1 212 ? 13.913 11.554 -22.763 1.00 92.69 212 PHE A N 1
ATOM 1782 C CA . PHE A 1 212 ? 13.915 11.044 -24.133 1.00 92.69 212 PHE A CA 1
ATOM 1783 C C . PHE A 1 212 ? 14.678 11.983 -25.066 1.00 92.69 212 PHE A C 1
ATOM 1785 O O . PHE A 1 212 ? 14.651 13.199 -24.876 1.00 92.69 212 PHE A O 1
ATOM 1792 N N . GLY A 1 213 ? 15.308 11.411 -26.092 1.00 90.75 213 GLY A N 1
ATOM 1793 C CA . GLY A 1 213 ? 15.954 12.165 -27.166 1.00 90.75 213 GLY A CA 1
ATOM 1794 C C . GLY A 1 213 ? 17.466 12.319 -27.010 1.00 90.75 213 GLY A C 1
ATOM 1795 O O . GLY A 1 213 ? 18.121 11.550 -26.303 1.00 90.75 213 GLY A O 1
ATOM 1796 N N . TYR A 1 214 ? 18.012 13.292 -27.740 1.00 88.31 214 TYR A N 1
ATOM 1797 C CA . TYR A 1 214 ? 19.451 13.506 -27.875 1.00 88.31 214 TYR A CA 1
ATOM 1798 C C . TYR A 1 214 ? 20.110 13.864 -26.544 1.00 88.31 214 TYR A C 1
ATOM 1800 O O . TYR A 1 214 ? 19.541 14.559 -25.703 1.00 88.31 214 TYR A O 1
ATOM 1808 N N . SER A 1 215 ? 21.322 13.358 -26.345 1.00 88.81 215 SER A N 1
ATOM 1809 C CA . SER A 1 215 ? 22.140 13.669 -25.178 1.00 88.81 215 SER A CA 1
ATOM 1810 C C . SER A 1 215 ? 23.557 13.999 -25.626 1.00 88.81 215 SER A C 1
ATOM 1812 O O . SER A 1 215 ? 24.220 13.154 -26.219 1.00 88.81 215 SER A O 1
ATOM 1814 N N . ASP A 1 216 ? 24.043 15.188 -25.274 1.00 88.50 216 ASP A N 1
ATOM 1815 C CA . ASP A 1 216 ? 25.352 15.700 -25.720 1.00 88.50 216 ASP A CA 1
ATOM 1816 C C . ASP A 1 216 ? 26.546 14.879 -25.195 1.00 88.50 216 ASP A C 1
ATOM 1818 O O . ASP A 1 216 ? 27.652 14.957 -25.715 1.00 88.50 216 ASP A O 1
ATOM 1822 N N . ASN A 1 217 ? 26.317 14.046 -24.174 1.00 92.56 217 ASN A N 1
ATOM 1823 C CA . ASN A 1 217 ? 27.344 13.262 -23.484 1.00 92.56 217 ASN A CA 1
ATOM 1824 C C . ASN A 1 217 ? 27.356 11.775 -23.884 1.00 92.56 217 ASN A C 1
ATOM 1826 O O . ASN A 1 217 ? 27.757 10.924 -23.083 1.00 92.56 217 ASN A O 1
ATOM 1830 N N . VAL A 1 218 ? 26.851 11.415 -25.066 1.00 93.12 218 VAL A N 1
ATOM 1831 C CA . VAL A 1 218 ? 26.849 10.024 -25.553 1.00 93.12 218 VAL A CA 1
ATOM 1832 C C . VAL A 1 218 ? 28.148 9.752 -26.306 1.00 93.12 218 VAL A C 1
ATOM 1834 O O . VAL A 1 218 ? 28.514 10.489 -27.213 1.00 93.12 218 VAL A O 1
ATOM 1837 N N . LYS A 1 219 ? 28.859 8.675 -25.951 1.00 95.44 219 LYS A N 1
ATOM 1838 C CA . LYS A 1 219 ? 30.100 8.305 -26.652 1.00 95.44 219 LYS A CA 1
ATOM 1839 C C . LYS A 1 219 ? 29.797 7.889 -28.093 1.00 95.44 219 LYS A C 1
ATOM 1841 O O . LYS A 1 219 ? 28.821 7.168 -28.310 1.00 95.44 219 LYS A O 1
ATOM 1846 N N . GLU A 1 220 ? 30.677 8.237 -29.030 1.00 96.12 220 GLU A N 1
ATOM 1847 C CA . GLU A 1 220 ? 30.507 8.034 -30.482 1.00 96.12 220 GLU A CA 1
ATOM 1848 C C . GLU A 1 220 ? 30.204 6.584 -30.899 1.00 96.12 220 GLU A C 1
ATOM 1850 O O . GLU A 1 220 ? 29.503 6.339 -31.873 1.00 96.12 220 GLU A O 1
ATOM 1855 N N . TRP A 1 221 ? 30.683 5.594 -30.145 1.00 95.50 221 TRP A N 1
ATOM 1856 C CA . TRP A 1 221 ? 30.448 4.173 -30.433 1.00 95.50 221 TRP A CA 1
ATOM 1857 C C . TRP A 1 221 ? 29.222 3.583 -29.720 1.00 95.50 221 TRP A C 1
ATOM 1859 O O . TRP A 1 221 ? 28.947 2.388 -29.836 1.00 95.50 221 TRP A O 1
ATOM 1869 N N . THR A 1 222 ? 28.489 4.379 -28.940 1.00 95.94 222 THR A N 1
ATOM 1870 C CA . THR A 1 222 ? 27.312 3.897 -28.206 1.00 95.94 222 THR A CA 1
ATOM 1871 C C . THR A 1 222 ? 26.171 3.658 -29.187 1.00 95.94 222 THR A C 1
ATOM 1873 O O . THR A 1 222 ? 25.700 4.598 -29.825 1.00 95.94 222 THR A O 1
ATOM 1876 N N . LYS A 1 223 ? 25.701 2.412 -29.287 1.00 97.38 223 LYS A N 1
ATOM 1877 C CA . LYS A 1 223 ? 24.541 2.033 -30.101 1.00 97.38 223 LYS A CA 1
ATOM 1878 C C . LYS A 1 223 ? 23.323 1.793 -29.211 1.00 97.38 223 LYS A C 1
ATOM 1880 O O . LYS A 1 223 ? 23.398 1.004 -28.270 1.00 97.38 223 LYS A O 1
ATOM 1885 N N . CYS A 1 224 ? 22.199 2.431 -29.526 1.00 97.94 224 CYS A N 1
ATOM 1886 C CA . CYS A 1 224 ? 20.929 2.164 -28.860 1.00 97.94 224 CYS A CA 1
ATOM 1887 C C . CYS A 1 224 ? 20.476 0.723 -29.135 1.00 97.94 224 CYS A C 1
ATOM 1889 O O . CYS A 1 224 ? 20.367 0.301 -30.287 1.00 97.94 224 CYS A O 1
ATOM 1891 N N . SER A 1 225 ? 20.178 -0.030 -28.078 1.00 97.56 225 SER A N 1
ATOM 1892 C CA . SER A 1 225 ? 19.766 -1.440 -28.172 1.00 97.56 225 SER A CA 1
ATOM 1893 C C . SER A 1 225 ? 18.353 -1.620 -28.741 1.00 97.56 225 SER A C 1
ATOM 1895 O O . SER A 1 225 ? 18.002 -2.728 -29.129 1.00 97.56 225 SER A O 1
ATOM 1897 N N . PHE A 1 226 ? 17.561 -0.544 -28.793 1.00 98.00 226 PHE A N 1
ATOM 1898 C CA . PHE A 1 226 ? 16.166 -0.552 -29.236 1.00 98.00 226 PHE A CA 1
ATOM 1899 C C . PHE A 1 226 ? 16.029 -0.111 -30.700 1.00 98.00 226 PHE A C 1
ATOM 1901 O O . PHE A 1 226 ? 15.681 -0.919 -31.552 1.00 98.00 226 PHE A O 1
ATOM 1908 N N . CYS A 1 227 ? 16.368 1.143 -31.024 1.00 97.69 227 CYS A N 1
ATOM 1909 C CA . CYS A 1 227 ? 16.242 1.672 -32.391 1.00 97.69 227 CYS A CA 1
ATOM 1910 C C . CYS A 1 227 ? 17.524 1.559 -33.235 1.00 97.69 227 CYS A C 1
ATOM 1912 O O . CYS A 1 227 ? 17.515 1.859 -34.424 1.00 97.69 227 CYS A O 1
ATOM 1914 N N . GLY A 1 228 ? 18.654 1.164 -32.638 1.00 97.06 228 GLY A N 1
ATOM 1915 C CA . GLY A 1 228 ? 19.916 0.990 -33.359 1.00 97.06 228 GLY A CA 1
ATOM 1916 C C . GLY A 1 228 ? 20.679 2.274 -33.700 1.00 97.06 228 GLY A C 1
ATOM 1917 O O . GLY A 1 228 ? 21.758 2.162 -34.282 1.00 97.06 228 GLY A O 1
ATOM 1918 N N . ALA A 1 229 ? 20.179 3.459 -33.329 1.00 97.50 229 ALA A N 1
ATOM 1919 C CA . ALA A 1 229 ? 20.879 4.729 -33.532 1.00 97.50 229 ALA A CA 1
ATOM 1920 C C . ALA A 1 229 ? 22.256 4.738 -32.841 1.00 97.50 229 ALA A C 1
ATOM 1922 O O . ALA A 1 229 ? 22.407 4.216 -31.733 1.00 97.50 229 ALA A O 1
ATOM 1923 N N . ILE A 1 230 ? 23.257 5.342 -33.486 1.00 97.50 230 ILE A N 1
ATOM 1924 C CA . ILE A 1 230 ? 24.649 5.404 -33.011 1.00 97.50 230 ILE A CA 1
ATOM 1925 C C . ILE A 1 230 ? 24.957 6.832 -32.557 1.00 97.50 230 ILE A C 1
ATOM 1927 O O . ILE A 1 230 ? 24.618 7.772 -33.269 1.00 97.50 230 ILE A O 1
ATOM 1931 N N . ALA A 1 231 ? 25.583 6.994 -31.389 1.00 95.38 231 ALA A N 1
ATOM 1932 C CA . ALA A 1 231 ? 26.020 8.275 -30.815 1.00 95.38 231 ALA A CA 1
ATOM 1933 C C . ALA A 1 231 ? 24.920 9.320 -30.532 1.00 95.38 231 ALA A C 1
ATOM 1935 O O . ALA A 1 231 ? 25.234 10.443 -30.162 1.00 95.38 231 ALA A O 1
ATOM 1936 N N . GLN 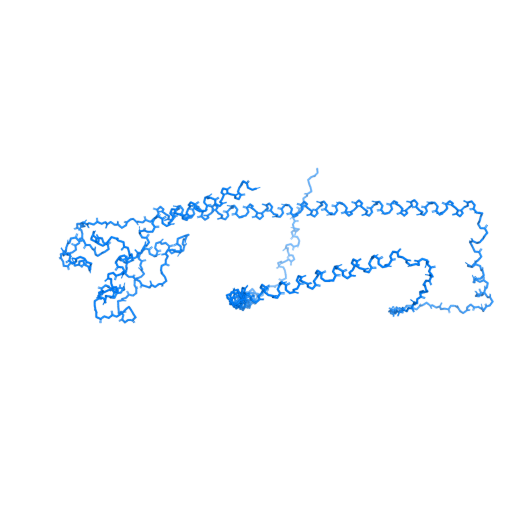A 1 232 ? 23.635 8.987 -30.694 1.00 96.56 232 GLN A N 1
ATOM 1937 C CA . GLN A 1 232 ? 22.545 9.960 -30.532 1.00 96.56 232 GLN A CA 1
ATOM 1938 C C . GLN A 1 232 ? 21.979 9.994 -29.106 1.00 96.56 232 GLN A C 1
ATOM 1940 O O . GLN A 1 232 ? 21.730 11.062 -28.553 1.00 96.56 232 GLN A O 1
ATOM 1945 N N . HIS A 1 233 ? 21.749 8.821 -28.512 1.00 97.06 233 HIS A N 1
ATOM 1946 C CA . HIS A 1 233 ? 21.143 8.667 -27.189 1.00 97.06 233 HIS A CA 1
ATOM 1947 C C . HIS A 1 233 ? 21.544 7.327 -26.556 1.00 97.06 233 HIS A C 1
ATOM 1949 O O . HIS A 1 233 ? 21.891 6.367 -27.245 1.00 97.06 233 HIS A O 1
ATOM 1955 N N . TYR A 1 234 ? 21.470 7.245 -25.227 1.00 96.81 234 TYR A N 1
ATOM 1956 C CA . TYR A 1 234 ? 21.604 5.980 -24.501 1.00 96.81 234 TYR A CA 1
ATOM 1957 C C . TYR A 1 234 ? 20.352 5.120 -24.673 1.00 96.81 234 TYR A C 1
ATOM 1959 O O . TYR A 1 234 ? 19.258 5.665 -24.793 1.00 96.81 234 TYR A O 1
ATOM 1967 N N . SER A 1 235 ? 20.471 3.790 -24.573 1.00 96.50 235 SER A N 1
ATOM 1968 C CA . SER A 1 235 ? 19.311 2.888 -24.668 1.00 96.50 235 SER A CA 1
ATOM 1969 C C . SER A 1 235 ? 18.180 3.294 -23.711 1.00 96.50 235 SER A C 1
ATOM 1971 O O . SER A 1 235 ? 17.025 3.269 -24.108 1.00 96.50 235 SER A O 1
ATOM 1973 N N . ASP A 1 236 ? 18.486 3.768 -22.494 1.00 96.19 236 ASP A N 1
ATOM 1974 C CA . ASP A 1 236 ? 17.511 4.283 -21.508 1.00 96.19 236 ASP A CA 1
ATOM 1975 C C . ASP A 1 236 ? 16.683 5.491 -22.012 1.00 96.19 236 ASP A C 1
ATOM 1977 O O . ASP A 1 236 ? 15.536 5.669 -21.615 1.00 96.19 236 ASP A O 1
ATOM 1981 N N . SER A 1 237 ? 17.215 6.257 -22.964 1.00 96.19 237 SER A N 1
ATOM 1982 C CA . SER A 1 237 ? 16.637 7.491 -23.520 1.00 96.19 237 SER A CA 1
ATOM 1983 C C . SER A 1 237 ? 16.045 7.332 -24.927 1.00 96.19 237 SER A C 1
ATOM 1985 O O . SER A 1 237 ? 15.751 8.334 -25.579 1.00 96.19 237 SER A O 1
ATOM 1987 N N . CYS A 1 238 ? 15.868 6.092 -25.405 1.00 97.38 238 CYS A N 1
ATOM 1988 C CA . CYS A 1 238 ? 15.296 5.808 -26.727 1.00 97.38 238 CYS A CA 1
ATOM 1989 C C . CYS A 1 238 ? 13.931 6.499 -26.943 1.00 97.38 238 CYS A C 1
ATOM 1991 O O . CYS A 1 238 ? 13.024 6.252 -26.143 1.00 97.38 238 CYS A O 1
ATOM 1993 N N . PRO A 1 239 ? 13.768 7.326 -27.998 1.00 96.75 239 PRO A N 1
ATOM 1994 C CA . PRO A 1 239 ? 12.499 7.984 -28.313 1.00 96.75 239 PRO A CA 1
ATOM 1995 C C . PRO A 1 239 ? 11.507 7.078 -29.063 1.00 96.75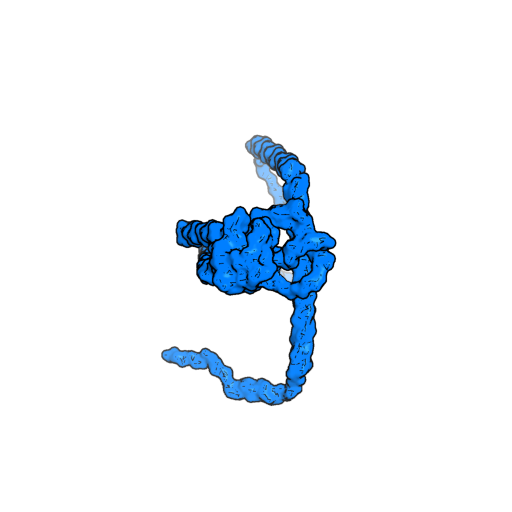 239 PRO A C 1
ATOM 1997 O O . PRO A 1 239 ? 10.315 7.346 -29.018 1.00 96.75 239 PRO A O 1
ATOM 2000 N N . GLU A 1 240 ? 11.979 6.009 -29.714 1.00 97.12 240 GLU A N 1
ATOM 2001 C CA . GLU A 1 240 ? 11.128 5.089 -30.493 1.00 97.12 240 GLU A CA 1
ATOM 2002 C C . GLU A 1 240 ? 10.379 4.085 -29.608 1.00 97.12 240 GLU A C 1
ATOM 2004 O O . GLU A 1 240 ? 9.261 3.690 -29.913 1.00 97.12 240 GLU A O 1
ATOM 2009 N N . ILE A 1 241 ? 11.001 3.663 -28.501 1.00 96.62 241 ILE A N 1
ATOM 2010 C CA . ILE A 1 241 ? 10.401 2.742 -27.529 1.00 96.62 241 ILE A CA 1
ATOM 2011 C C . ILE A 1 241 ? 10.458 3.423 -26.171 1.00 96.62 241 ILE A C 1
ATOM 2013 O O . ILE A 1 241 ? 11.522 3.517 -25.551 1.00 96.62 241 ILE A O 1
ATOM 2017 N N . THR A 1 242 ? 9.331 3.971 -25.731 1.00 95.19 242 THR A N 1
ATOM 2018 C CA . THR A 1 242 ? 9.330 4.963 -24.650 1.00 95.19 242 THR A CA 1
ATOM 2019 C C . THR A 1 242 ? 9.076 4.343 -23.285 1.00 95.19 242 THR A C 1
ATOM 2021 O O . THR A 1 242 ? 9.720 4.752 -22.320 1.00 95.19 242 THR A O 1
ATOM 2024 N N . THR A 1 243 ? 8.230 3.315 -23.205 1.00 95.62 243 THR A N 1
ATOM 2025 C CA . THR A 1 243 ? 7.830 2.710 -21.927 1.00 95.62 243 THR A CA 1
ATOM 2026 C C . THR A 1 243 ? 8.680 1.492 -21.558 1.00 95.62 243 THR A C 1
ATOM 2028 O O . THR A 1 243 ? 9.147 0.749 -22.422 1.00 95.62 243 THR A O 1
ATOM 2031 N N . GLY A 1 244 ? 8.861 1.246 -20.259 1.00 94.31 244 GLY A N 1
ATOM 2032 C CA . GLY A 1 244 ? 9.545 0.062 -19.734 1.00 94.31 244 GLY A CA 1
ATOM 2033 C C . GLY A 1 244 ? 8.909 -1.245 -20.213 1.00 94.31 244 GLY A C 1
ATOM 2034 O O . GLY A 1 244 ? 9.628 -2.158 -20.608 1.00 94.31 244 GLY A O 1
ATOM 2035 N N . GLN A 1 245 ? 7.574 -1.300 -20.295 1.00 94.44 245 GLN A N 1
ATOM 2036 C CA . GLN A 1 245 ? 6.859 -2.490 -20.764 1.00 94.44 245 GLN A CA 1
ATOM 2037 C C . GLN A 1 245 ? 7.117 -2.785 -22.247 1.00 94.44 245 GLN A C 1
ATOM 2039 O O . GLN A 1 245 ? 7.412 -3.926 -22.597 1.00 94.44 245 GLN A O 1
ATOM 2044 N N . GLU A 1 246 ? 7.049 -1.778 -23.126 1.00 97.38 246 GLU A N 1
ATOM 2045 C CA . GLU A 1 246 ? 7.368 -1.966 -24.550 1.00 97.38 246 GLU A CA 1
ATOM 2046 C C . GLU A 1 246 ? 8.817 -2.432 -24.733 1.00 97.38 246 GLU A C 1
ATOM 2048 O O . GLU A 1 246 ? 9.100 -3.304 -25.551 1.00 97.38 246 GLU A O 1
ATOM 2053 N N . ARG A 1 247 ? 9.744 -1.889 -23.935 1.00 97.44 247 ARG A N 1
ATOM 2054 C CA . ARG A 1 247 ? 11.162 -2.275 -23.957 1.00 97.44 247 ARG A CA 1
ATOM 2055 C C . ARG A 1 247 ? 11.381 -3.703 -23.482 1.00 97.44 247 ARG A C 1
ATOM 2057 O O . ARG A 1 247 ? 12.229 -4.393 -24.043 1.00 97.44 247 ARG A O 1
ATOM 2064 N N . TYR A 1 248 ? 10.638 -4.132 -22.464 1.00 95.88 248 TYR A N 1
ATOM 2065 C CA . TYR A 1 248 ? 10.664 -5.507 -21.980 1.00 95.88 248 TYR A CA 1
ATOM 2066 C C . TYR A 1 248 ? 10.182 -6.470 -23.068 1.00 95.88 248 TYR A C 1
ATOM 2068 O O . TYR A 1 248 ? 10.907 -7.394 -23.430 1.00 95.88 248 TYR A O 1
ATOM 2076 N N . ASN A 1 249 ? 9.019 -6.192 -23.666 1.00 97.00 249 ASN A N 1
ATOM 2077 C CA . ASN A 1 249 ? 8.459 -7.006 -24.748 1.00 97.00 249 ASN A CA 1
ATOM 2078 C C . ASN A 1 249 ? 9.426 -7.093 -25.936 1.00 97.00 249 ASN A C 1
ATOM 2080 O O . ASN A 1 249 ? 9.712 -8.182 -26.425 1.00 97.00 249 ASN A O 1
ATOM 2084 N N . PHE A 1 250 ? 10.014 -5.960 -26.334 1.00 97.94 250 PHE A N 1
ATOM 2085 C CA . PHE A 1 250 ? 11.003 -5.913 -27.408 1.00 97.94 250 PHE A CA 1
ATOM 2086 C C . PHE A 1 250 ? 12.205 -6.828 -27.138 1.00 97.94 250 PHE A C 1
ATOM 2088 O O . PHE A 1 250 ? 12.728 -7.453 -28.060 1.00 97.94 250 PHE A O 1
ATOM 2095 N N . ILE A 1 251 ? 12.665 -6.914 -25.888 1.00 96.62 251 ILE A N 1
ATOM 2096 C CA . ILE A 1 251 ? 13.801 -7.757 -25.501 1.00 96.62 251 ILE A CA 1
ATOM 2097 C C . ILE A 1 251 ? 13.468 -9.233 -25.533 1.00 96.62 251 ILE A C 1
ATOM 2099 O O . ILE A 1 251 ? 14.261 -10.001 -26.084 1.00 96.62 251 ILE A O 1
ATOM 2103 N N . GLU A 1 252 ? 12.311 -9.605 -24.998 1.00 94.94 252 GLU A N 1
ATOM 2104 C CA . GLU A 1 252 ? 11.820 -10.980 -25.037 1.00 94.94 252 GLU A CA 1
ATOM 2105 C C . GLU A 1 252 ? 11.653 -11.450 -26.490 1.00 94.94 252 GLU A C 1
ATOM 2107 O O . GLU A 1 252 ? 12.203 -12.482 -26.877 1.00 94.94 252 GLU A O 1
ATOM 2112 N N . GLU A 1 253 ? 11.013 -10.641 -27.340 1.00 96.81 253 GLU A N 1
ATOM 2113 C CA . GLU A 1 253 ? 10.810 -10.944 -28.764 1.00 96.81 253 GLU A CA 1
ATOM 2114 C C . GLU A 1 253 ? 12.126 -11.067 -29.547 1.00 96.81 253 GLU A C 1
ATOM 2116 O O . GLU A 1 253 ? 12.237 -11.862 -30.481 1.00 96.81 253 GLU A O 1
ATOM 2121 N N . ASN A 1 254 ? 13.151 -10.299 -29.169 1.00 96.38 254 ASN A N 1
ATOM 2122 C CA . ASN A 1 254 ? 14.450 -10.300 -29.841 1.00 96.38 254 ASN A CA 1
ATOM 2123 C C . ASN A 1 254 ? 15.476 -11.264 -29.224 1.00 96.38 254 ASN A C 1
ATOM 2125 O O . ASN A 1 254 ? 16.622 -11.294 -29.694 1.00 96.38 254 ASN A O 1
ATOM 2129 N N . GLY A 1 255 ? 15.106 -12.019 -28.183 1.00 95.69 255 GLY A N 1
ATOM 2130 C CA . GLY A 1 255 ? 16.011 -12.929 -27.477 1.00 95.69 255 GLY A CA 1
ATOM 2131 C C . GLY A 1 255 ? 17.228 -12.216 -26.880 1.00 95.69 255 GLY A C 1
ATOM 2132 O O . GLY A 1 255 ? 18.358 -12.704 -26.987 1.00 95.69 255 GLY A O 1
ATOM 2133 N N . MET A 1 256 ? 17.022 -11.021 -26.324 1.00 97.00 256 MET A N 1
ATOM 2134 C CA . MET A 1 256 ? 18.069 -10.243 -25.663 1.00 97.00 256 MET A CA 1
ATOM 2135 C C . MET A 1 256 ? 18.082 -10.519 -24.153 1.00 97.00 256 MET A C 1
ATOM 2137 O O . MET A 1 256 ? 17.068 -10.824 -23.536 1.00 97.00 256 MET A O 1
ATOM 2141 N N . CYS A 1 257 ? 19.250 -10.408 -23.530 1.00 96.44 257 CYS A N 1
ATOM 2142 C CA . CYS A 1 257 ? 19.407 -10.575 -22.094 1.00 96.44 257 CYS A CA 1
ATOM 2143 C C . CYS A 1 257 ? 18.876 -9.340 -21.357 1.00 96.44 257 CYS A C 1
ATOM 2145 O O . CYS A 1 257 ? 19.353 -8.226 -21.575 1.00 96.44 257 CYS A O 1
ATOM 2147 N N . ARG A 1 258 ? 17.943 -9.527 -20.420 1.00 95.62 258 ARG A N 1
ATOM 2148 C CA . ARG A 1 258 ? 17.353 -8.419 -19.650 1.00 95.62 258 ARG A CA 1
ATOM 2149 C C . ARG A 1 258 ? 18.333 -7.678 -18.735 1.00 95.62 258 ARG A C 1
ATOM 2151 O O . ARG A 1 258 ? 18.033 -6.559 -18.348 1.00 95.62 258 ARG A O 1
ATOM 2158 N N . ILE A 1 259 ? 19.481 -8.271 -18.388 1.00 95.56 259 ILE A N 1
ATOM 2159 C CA . ILE A 1 259 ? 20.471 -7.684 -17.462 1.00 95.56 259 ILE A CA 1
ATOM 2160 C C . ILE A 1 259 ? 21.463 -6.780 -18.209 1.00 95.56 259 ILE A C 1
ATOM 2162 O O . ILE A 1 259 ? 21.776 -5.685 -17.746 1.00 95.56 259 ILE A O 1
ATOM 2166 N N . CYS A 1 260 ? 21.939 -7.203 -19.385 1.00 96.19 260 CYS A N 1
ATOM 2167 C CA . CYS A 1 260 ? 22.990 -6.492 -20.127 1.00 96.19 260 CYS A CA 1
ATOM 2168 C C . CYS A 1 260 ? 22.562 -5.975 -21.511 1.00 96.19 260 CYS A C 1
ATOM 2170 O O . CYS A 1 260 ? 23.345 -5.299 -22.174 1.00 96.19 260 CYS A O 1
ATOM 2172 N N . LEU A 1 261 ? 21.342 -6.289 -21.961 1.00 96.56 261 LEU A N 1
ATOM 2173 C CA . LEU A 1 261 ? 20.809 -6.004 -23.304 1.00 96.56 261 LEU A CA 1
ATOM 2174 C C . LEU A 1 261 ? 21.562 -6.696 -24.461 1.00 96.56 261 LEU A C 1
ATOM 2176 O O . LEU A 1 261 ? 21.324 -6.389 -25.629 1.00 96.56 261 LEU A O 1
ATOM 2180 N N . GLY A 1 262 ? 22.482 -7.615 -24.156 1.00 95.38 262 GLY A N 1
ATOM 2181 C CA . GLY A 1 262 ? 23.241 -8.388 -25.139 1.00 95.38 262 GLY A CA 1
ATOM 2182 C C . GLY A 1 262 ? 22.438 -9.546 -25.735 1.00 95.38 262 GLY A C 1
ATOM 2183 O O . GLY A 1 262 ? 21.466 -10.008 -25.148 1.00 95.38 262 GLY A O 1
ATOM 2184 N N . ARG A 1 263 ? 22.856 -10.044 -26.902 1.00 95.31 263 ARG A N 1
ATOM 2185 C CA . ARG A 1 263 ? 22.278 -11.243 -27.539 1.00 95.31 263 ARG A CA 1
ATOM 2186 C C . ARG A 1 263 ? 23.095 -12.493 -27.197 1.00 95.31 263 ARG A C 1
ATOM 2188 O O . ARG A 1 263 ? 24.259 -12.392 -26.813 1.00 95.31 263 ARG A O 1
ATOM 2195 N N . GLY A 1 264 ? 22.490 -13.666 -27.384 1.00 93.19 264 GLY A N 1
ATOM 2196 C CA . GLY A 1 264 ? 23.195 -14.955 -27.350 1.00 93.19 264 GLY A CA 1
ATOM 2197 C C . GLY A 1 264 ? 23.366 -15.591 -25.969 1.00 93.19 264 GLY A C 1
ATOM 2198 O O . GLY A 1 264 ? 24.110 -16.557 -25.857 1.00 93.19 264 GLY A O 1
ATOM 2199 N N . HIS A 1 265 ? 22.702 -15.068 -24.936 1.00 94.50 265 HIS A N 1
ATOM 2200 C CA . HIS A 1 265 ? 22.614 -15.695 -23.613 1.00 94.50 265 HIS A CA 1
ATOM 2201 C C . HIS A 1 265 ? 21.353 -15.225 -22.880 1.00 94.50 265 HIS A C 1
ATOM 2203 O O . HIS A 1 265 ? 20.799 -14.167 -23.198 1.00 94.50 265 HIS A O 1
ATOM 2209 N N . LYS A 1 266 ? 20.904 -16.004 -21.893 1.00 92.38 266 LYS A N 1
ATOM 2210 C CA . LYS A 1 266 ? 19.772 -15.638 -21.025 1.00 92.38 266 LYS A CA 1
ATOM 2211 C C . LYS A 1 266 ? 20.238 -14.899 -19.770 1.00 92.38 266 LYS A C 1
ATOM 2213 O O . LYS A 1 266 ? 21.414 -14.918 -19.425 1.00 92.38 266 LYS A O 1
ATOM 2218 N N . ALA A 1 267 ? 19.291 -14.298 -19.045 1.00 90.81 267 ALA A N 1
ATOM 2219 C CA . ALA A 1 267 ? 19.557 -13.611 -17.777 1.00 90.81 267 ALA A CA 1
ATOM 2220 C C . ALA A 1 267 ? 20.324 -14.491 -16.771 1.00 90.81 267 ALA A C 1
ATOM 2222 O O . ALA A 1 267 ? 21.321 -14.049 -16.219 1.00 90.81 267 ALA A O 1
ATOM 2223 N N . ALA A 1 268 ? 19.920 -15.757 -16.621 1.00 90.56 268 ALA A N 1
ATOM 2224 C CA . ALA A 1 268 ? 20.551 -16.717 -15.708 1.00 90.56 268 ALA A CA 1
ATOM 2225 C C . ALA A 1 268 ? 22.009 -17.080 -16.067 1.00 90.56 268 ALA A C 1
ATOM 2227 O O . ALA A 1 268 ? 22.726 -17.639 -15.247 1.00 90.56 268 ALA A O 1
ATOM 2228 N N . GLU A 1 269 ? 22.446 -16.786 -17.292 1.00 93.75 269 GLU A N 1
ATOM 2229 C CA . GLU A 1 269 ? 23.795 -17.076 -17.799 1.00 93.75 269 GLU A CA 1
ATOM 2230 C C . GLU A 1 269 ? 24.644 -15.797 -17.920 1.00 93.75 269 GLU A C 1
ATOM 2232 O O . GLU A 1 269 ? 25.791 -15.833 -18.375 1.00 93.75 269 GLU A O 1
ATOM 2237 N N . CYS A 1 270 ? 24.070 -14.644 -17.564 1.00 94.81 270 CYS A N 1
ATOM 2238 C CA . CYS A 1 270 ? 24.712 -13.351 -17.712 1.00 94.81 270 CYS A CA 1
ATOM 2239 C C . CYS A 1 270 ? 25.853 -13.208 -16.701 1.00 94.81 270 CYS A C 1
ATOM 2241 O O . CYS A 1 270 ? 25.640 -13.249 -15.498 1.00 94.81 270 CYS A O 1
ATOM 2243 N N . ARG A 1 271 ? 27.073 -12.980 -17.196 1.00 92.94 271 ARG A N 1
ATOM 2244 C CA . ARG A 1 271 ? 28.265 -12.734 -16.359 1.00 92.94 271 ARG A CA 1
ATOM 2245 C C . ARG A 1 271 ? 28.514 -11.255 -16.071 1.00 92.94 271 ARG A C 1
ATOM 2247 O O . ARG A 1 271 ? 29.593 -10.893 -15.612 1.00 92.94 271 ARG A O 1
ATOM 2254 N N . THR A 1 272 ? 27.573 -10.389 -16.441 1.00 90.44 272 THR A N 1
ATOM 2255 C CA . THR A 1 272 ? 27.696 -8.962 -16.128 1.00 90.44 272 THR A CA 1
ATOM 2256 C C . THR A 1 272 ? 27.601 -8.817 -14.620 1.00 90.44 272 THR A C 1
ATOM 2258 O O . THR A 1 272 ? 26.677 -9.372 -14.038 1.00 90.44 272 THR A O 1
ATOM 2261 N N . GLU A 1 273 ? 28.547 -8.097 -14.012 1.00 82.94 273 GLU A N 1
ATOM 2262 C CA . GLU A 1 273 ? 28.501 -7.800 -12.579 1.00 82.94 273 GLU A CA 1
ATOM 2263 C C . GLU A 1 273 ? 27.116 -7.283 -12.191 1.00 82.94 273 GLU A C 1
ATOM 2265 O O . GLU A 1 273 ? 26.572 -6.394 -12.860 1.00 82.94 273 GLU A O 1
ATOM 2270 N N . GLU A 1 274 ? 26.570 -7.850 -11.118 1.00 74.44 274 GLU A N 1
ATOM 2271 C CA . GLU A 1 274 ? 25.282 -7.471 -10.554 1.00 74.44 274 GLU A CA 1
ATOM 2272 C C . GLU A 1 274 ? 25.314 -5.980 -10.209 1.00 74.44 274 GLU A C 1
ATOM 2274 O O . GLU A 1 274 ? 25.986 -5.526 -9.281 1.00 74.44 274 GLU A O 1
ATOM 2279 N N . LYS A 1 275 ? 24.616 -5.183 -11.019 1.00 85.50 275 LYS A N 1
ATOM 2280 C CA . LYS A 1 275 ? 24.380 -3.770 -10.744 1.00 85.50 275 LYS A CA 1
ATOM 2281 C C . LYS A 1 275 ? 22.901 -3.597 -10.515 1.00 85.50 275 LYS A C 1
ATOM 2283 O O . LYS A 1 275 ? 22.111 -3.720 -11.451 1.00 85.50 275 LYS A O 1
ATOM 2288 N N . ASP A 1 276 ? 22.558 -3.260 -9.279 1.00 90.88 276 ASP A N 1
ATOM 2289 C CA . ASP A 1 276 ? 21.208 -2.861 -8.920 1.00 90.88 276 ASP A CA 1
ATOM 2290 C C . ASP A 1 276 ? 20.696 -1.777 -9.880 1.00 90.88 276 ASP A C 1
ATOM 2292 O O . ASP A 1 276 ? 21.386 -0.801 -10.211 1.00 90.88 276 ASP A O 1
ATOM 2296 N N . CYS A 1 277 ? 19.448 -1.931 -10.320 1.00 94.88 277 CYS A N 1
ATOM 2297 C CA . CYS A 1 277 ? 18.781 -0.909 -11.108 1.00 94.88 277 CYS A CA 1
ATOM 2298 C C . CYS A 1 277 ? 18.697 0.389 -10.289 1.00 94.88 277 CYS A C 1
ATOM 2300 O O . CYS A 1 277 ? 18.072 0.433 -9.231 1.00 94.88 277 CYS A O 1
ATOM 2302 N N . TRP A 1 278 ? 19.294 1.473 -10.798 1.00 94.06 278 TRP A N 1
ATOM 2303 C CA . TRP A 1 278 ? 19.322 2.770 -10.108 1.00 94.06 278 TRP A CA 1
ATOM 2304 C C . TRP A 1 278 ? 17.919 3.291 -9.750 1.00 94.06 278 TRP A C 1
ATOM 2306 O O . TRP A 1 278 ? 17.717 3.825 -8.659 1.00 94.06 278 TRP A O 1
ATOM 2316 N N . TYR A 1 279 ? 16.936 3.093 -10.636 1.00 94.50 279 TYR A N 1
ATOM 2317 C CA . TYR A 1 279 ? 15.544 3.474 -10.386 1.00 94.50 279 TYR A CA 1
ATOM 2318 C C . TYR A 1 279 ? 14.928 2.664 -9.239 1.00 94.50 279 TYR A C 1
ATOM 2320 O O . TYR A 1 279 ? 14.328 3.253 -8.343 1.00 94.50 279 TYR A O 1
ATOM 2328 N N . CYS A 1 280 ? 15.125 1.341 -9.222 1.00 94.06 280 CYS A N 1
ATOM 2329 C CA . CYS A 1 280 ? 14.662 0.481 -8.131 1.00 94.06 280 CYS A CA 1
ATOM 2330 C C . CYS A 1 280 ? 15.334 0.840 -6.815 1.00 94.06 280 CYS A C 1
ATOM 2332 O O . CYS A 1 280 ? 14.653 0.991 -5.810 1.00 94.06 280 CYS A O 1
ATOM 2334 N N . ASN A 1 281 ? 16.649 1.052 -6.826 1.00 92.69 281 ASN A N 1
ATOM 2335 C CA . ASN A 1 281 ? 17.390 1.404 -5.622 1.00 92.69 281 ASN A CA 1
ATOM 2336 C C . ASN A 1 281 ? 16.946 2.758 -5.040 1.00 92.69 281 ASN A C 1
ATOM 2338 O O . ASN A 1 281 ? 16.899 2.923 -3.829 1.00 92.69 281 ASN A O 1
ATOM 2342 N N . THR A 1 282 ? 16.556 3.711 -5.895 1.00 91.44 282 THR A N 1
ATOM 2343 C CA . THR A 1 282 ? 16.052 5.028 -5.459 1.00 91.44 282 THR A CA 1
ATOM 2344 C C . THR A 1 282 ? 14.735 4.921 -4.680 1.00 91.44 282 THR A C 1
ATOM 2346 O O . THR A 1 282 ? 14.487 5.721 -3.776 1.00 91.44 282 THR A O 1
ATOM 2349 N N . VAL A 1 283 ? 13.888 3.944 -5.019 1.00 92.00 283 VAL A N 1
ATOM 2350 C CA . VAL A 1 283 ? 12.571 3.751 -4.388 1.00 92.00 283 VAL A CA 1
ATOM 2351 C C . VAL A 1 283 ? 12.534 2.617 -3.360 1.00 92.00 283 VAL A C 1
ATOM 2353 O O . VAL A 1 283 ? 11.533 2.463 -2.662 1.00 92.00 283 VAL A O 1
ATOM 2356 N N . ARG A 1 284 ? 13.596 1.809 -3.272 1.00 91.19 284 ARG A N 1
ATOM 2357 C CA . ARG A 1 284 ? 13.715 0.696 -2.327 1.00 91.19 284 ARG A CA 1
ATOM 2358 C C . ARG A 1 284 ? 13.664 1.245 -0.896 1.00 91.19 284 ARG A C 1
ATOM 2360 O O . ARG A 1 284 ? 14.326 2.231 -0.586 1.00 91.19 284 ARG A O 1
ATOM 2367 N N . GLY A 1 285 ? 12.855 0.618 -0.041 1.00 88.62 285 GLY A N 1
ATOM 2368 C CA . GLY A 1 285 ? 12.648 1.065 1.344 1.00 88.62 285 GLY A CA 1
ATOM 2369 C C . GLY A 1 285 ? 11.744 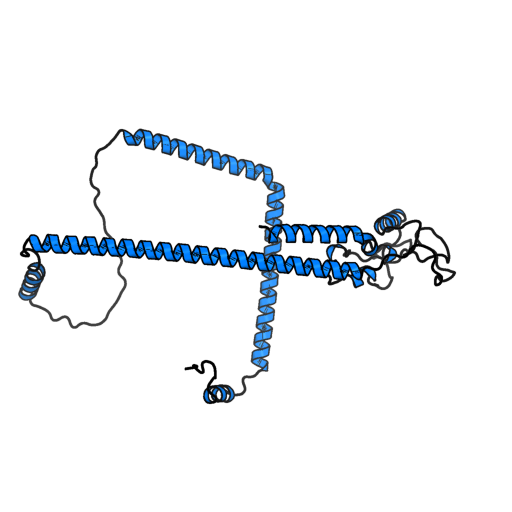2.295 1.498 1.00 88.62 285 GLY A C 1
ATOM 2370 O O . GLY A 1 285 ? 11.808 2.964 2.521 1.00 88.62 285 GLY A O 1
ATOM 2371 N N . ARG A 1 286 ? 10.925 2.616 0.489 1.00 91.25 286 ARG A N 1
ATOM 2372 C CA . ARG A 1 286 ? 9.919 3.690 0.540 1.00 91.25 286 ARG A CA 1
ATOM 2373 C C . ARG A 1 286 ? 8.517 3.145 0.251 1.00 91.25 286 ARG A C 1
ATOM 2375 O O . ARG A 1 286 ? 8.379 2.018 -0.230 1.00 91.25 286 ARG A O 1
ATOM 2382 N N . ALA A 1 287 ? 7.489 3.986 0.382 1.00 92.25 287 ALA A N 1
ATOM 2383 C CA . ALA A 1 287 ? 6.089 3.680 0.043 1.00 92.25 287 ALA A CA 1
ATOM 2384 C C . ALA A 1 287 ? 5.815 3.283 -1.431 1.00 92.25 287 ALA A C 1
ATOM 2386 O O . ALA A 1 287 ? 4.673 3.051 -1.819 1.00 92.25 287 ALA A O 1
ATOM 2387 N N . LEU A 1 288 ? 6.844 3.193 -2.282 1.00 93.31 288 LEU A N 1
ATOM 2388 C CA . LEU A 1 288 ? 6.755 2.768 -3.684 1.00 93.31 288 LEU A CA 1
ATOM 2389 C C . LEU A 1 288 ? 7.205 1.317 -3.916 1.00 93.31 288 LEU A C 1
ATOM 2391 O O . LEU A 1 288 ? 7.437 0.927 -5.061 1.00 93.31 288 LEU A O 1
ATOM 2395 N N . TYR A 1 289 ? 7.313 0.508 -2.858 1.00 88.25 289 TYR A N 1
ATOM 2396 C CA . TYR A 1 289 ? 7.711 -0.903 -2.945 1.00 88.25 289 TYR A CA 1
ATOM 2397 C C . TYR A 1 289 ? 6.866 -1.708 -3.949 1.00 88.25 289 TYR A C 1
ATOM 2399 O O . TYR A 1 289 ? 7.398 -2.560 -4.651 1.00 88.25 289 TYR A O 1
ATOM 2407 N N . PHE A 1 290 ? 5.582 -1.369 -4.116 1.00 90.81 290 PHE A N 1
ATOM 2408 C CA . PHE A 1 290 ? 4.664 -2.010 -5.071 1.00 90.81 290 PHE A CA 1
ATOM 2409 C C . PHE A 1 290 ? 5.032 -1.809 -6.559 1.00 90.81 290 PHE A C 1
ATOM 2411 O O . PHE A 1 290 ? 4.353 -2.336 -7.448 1.00 90.81 290 PHE A O 1
ATOM 2418 N N . LEU A 1 291 ? 6.052 -0.995 -6.854 1.00 91.81 291 LEU A N 1
ATOM 2419 C CA . LEU A 1 291 ? 6.600 -0.784 -8.197 1.00 91.81 291 LEU A CA 1
ATOM 2420 C C . LEU A 1 291 ? 7.934 -1.495 -8.430 1.00 91.81 291 LEU A C 1
ATOM 2422 O O . LEU A 1 291 ? 8.414 -1.499 -9.564 1.00 91.81 291 LEU A O 1
ATOM 2426 N N . VAL A 1 292 ? 8.563 -2.023 -7.381 1.00 91.00 292 VAL A N 1
ATOM 2427 C CA . VAL A 1 292 ? 9.870 -2.667 -7.489 1.00 91.00 292 VAL A CA 1
ATOM 2428 C C . VAL A 1 292 ? 9.675 -4.070 -8.041 1.00 91.00 292 VAL A C 1
ATOM 2430 O O . VAL A 1 292 ? 8.955 -4.880 -7.468 1.00 91.00 292 VAL A O 1
ATOM 2433 N N . GLU A 1 293 ? 10.319 -4.352 -9.168 1.00 88.38 293 GLU A N 1
ATOM 2434 C CA . GLU A 1 293 ? 10.408 -5.711 -9.690 1.00 88.38 293 GLU A CA 1
ATOM 2435 C C . GLU A 1 293 ? 11.396 -6.519 -8.845 1.00 88.38 293 GLU A C 1
ATOM 2437 O O . GLU A 1 293 ? 12.500 -6.055 -8.559 1.00 88.38 293 GLU A O 1
ATOM 2442 N N . GLU A 1 294 ? 11.009 -7.737 -8.468 1.00 88.25 294 GLU A N 1
ATOM 2443 C CA . GLU A 1 294 ? 11.879 -8.668 -7.734 1.00 88.25 294 GLU A CA 1
ATOM 2444 C C . GLU A 1 294 ? 13.028 -9.188 -8.603 1.00 88.25 294 GLU A C 1
ATOM 2446 O O . GLU A 1 294 ? 14.077 -9.583 -8.103 1.00 88.25 294 GLU A O 1
ATOM 2451 N N . GLN A 1 295 ? 12.824 -9.205 -9.921 1.00 90.31 295 GLN A N 1
ATOM 2452 C CA . GLN A 1 295 ? 13.795 -9.737 -10.860 1.00 90.31 295 GLN A CA 1
ATOM 2453 C C . GLN A 1 295 ? 14.802 -8.673 -11.284 1.00 90.31 295 GLN A C 1
ATOM 2455 O O . GLN A 1 295 ? 14.456 -7.539 -11.628 1.00 90.31 295 GLN A O 1
ATOM 2460 N N . GLU A 1 296 ? 16.065 -9.084 -11.343 1.00 92.56 296 GLU A N 1
ATOM 2461 C CA . GLU A 1 296 ? 17.137 -8.255 -11.869 1.00 92.56 296 GLU A CA 1
ATOM 2462 C C . GLU A 1 296 ? 16.892 -7.877 -13.329 1.00 92.56 296 GLU A C 1
ATOM 2464 O O . GLU A 1 296 ? 16.590 -8.720 -14.188 1.00 92.56 296 GLU A O 1
ATOM 2469 N N . HIS A 1 297 ? 17.071 -6.590 -13.607 1.00 95.50 297 HIS A N 1
ATOM 2470 C CA . HIS A 1 297 ? 16.872 -6.008 -14.921 1.00 95.50 297 HIS A CA 1
ATOM 2471 C C . HIS A 1 297 ? 17.814 -4.828 -15.148 1.00 95.50 297 HIS A C 1
ATOM 2473 O O . HIS A 1 297 ? 18.208 -4.095 -14.240 1.00 95.50 297 HIS A O 1
ATOM 2479 N N . HIS A 1 298 ? 18.138 -4.603 -16.414 1.00 96.06 298 HIS A N 1
ATOM 2480 C CA . HIS A 1 298 ? 18.858 -3.429 -16.856 1.00 96.06 298 HIS A CA 1
ATOM 2481 C C . HIS A 1 298 ? 17.990 -2.185 -16.639 1.00 96.06 298 HIS A C 1
ATOM 2483 O O . HIS A 1 298 ? 16.811 -2.181 -16.991 1.00 96.06 298 HIS A O 1
ATOM 2489 N N . ARG A 1 299 ? 18.578 -1.074 -16.172 1.00 95.62 299 ARG A N 1
ATOM 2490 C CA . ARG A 1 299 ? 17.850 0.187 -15.895 1.00 95.62 299 ARG A CA 1
ATOM 2491 C C . ARG A 1 299 ? 16.942 0.665 -17.035 1.00 95.62 299 ARG A C 1
ATOM 2493 O O . ARG A 1 299 ? 15.888 1.234 -16.783 1.00 95.62 299 ARG A O 1
ATOM 2500 N N . ALA A 1 300 ? 17.331 0.381 -18.283 1.00 96.19 300 ALA A N 1
ATOM 2501 C CA . ALA A 1 300 ? 16.547 0.727 -19.468 1.00 96.19 300 ALA A CA 1
ATOM 2502 C C . ALA A 1 300 ? 15.157 0.090 -19.491 1.00 96.19 300 ALA A C 1
ATOM 2504 O O . ALA A 1 300 ? 14.281 0.638 -20.145 1.00 96.19 300 ALA A O 1
ATOM 2505 N N . LEU A 1 301 ? 14.960 -1.021 -18.786 1.00 96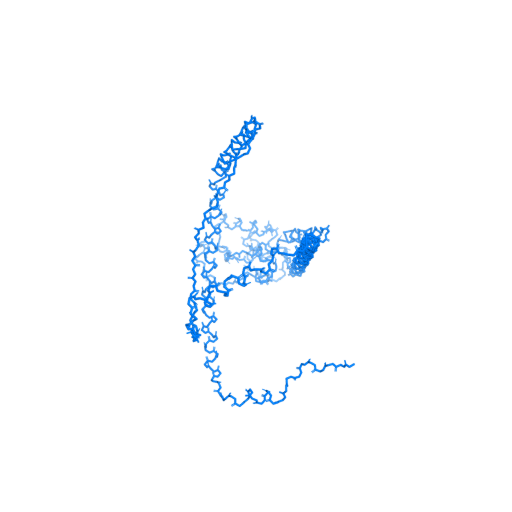.62 301 LEU A N 1
ATOM 2506 C CA . LEU A 1 301 ? 13.713 -1.786 -18.743 1.00 96.62 301 LEU A CA 1
ATOM 2507 C C . LEU A 1 301 ? 12.833 -1.419 -17.560 1.00 96.62 301 LEU A C 1
ATOM 2509 O O . LEU A 1 301 ? 11.674 -1.803 -17.528 1.00 96.62 301 LEU A O 1
ATOM 2513 N N . CYS A 1 302 ? 13.367 -0.653 -16.610 1.00 96.38 302 CYS A N 1
ATOM 2514 C CA . CYS A 1 302 ? 12.648 -0.336 -15.394 1.00 96.38 302 CYS A CA 1
ATOM 2515 C C . CYS A 1 302 ? 11.370 0.458 -15.694 1.00 96.38 302 CYS A C 1
ATOM 2517 O O . CYS A 1 302 ? 11.418 1.500 -16.357 1.00 96.38 302 CYS A O 1
ATOM 2519 N N . VAL A 1 303 ? 10.246 -0.010 -15.149 1.00 95.62 303 VAL A N 1
ATOM 2520 C CA . VAL A 1 303 ? 8.921 0.617 -15.282 1.00 95.62 303 VAL A CA 1
ATOM 2521 C C . VAL A 1 303 ? 8.688 1.774 -14.305 1.00 95.62 303 VAL A C 1
ATOM 2523 O O . VAL A 1 303 ? 7.724 2.530 -14.448 1.00 95.62 303 VAL A O 1
ATOM 2526 N N . ILE A 1 304 ? 9.546 1.935 -13.292 1.00 95.19 304 ILE A N 1
ATOM 2527 C CA . ILE A 1 304 ? 9.387 2.947 -12.233 1.00 95.19 304 ILE A CA 1
ATOM 2528 C C . ILE A 1 304 ? 9.290 4.379 -12.791 1.00 95.19 304 ILE A C 1
ATOM 2530 O O . ILE A 1 304 ? 8.357 5.086 -12.398 1.00 95.19 304 ILE A O 1
ATOM 2534 N N . PRO A 1 305 ? 10.161 4.829 -13.721 1.00 94.62 305 PRO A N 1
ATOM 2535 C CA . PRO A 1 305 ? 10.072 6.179 -14.291 1.00 94.62 305 PRO A CA 1
ATOM 2536 C C . PRO A 1 305 ? 8.738 6.468 -14.987 1.00 94.62 305 PRO A C 1
ATOM 2538 O O . PRO A 1 305 ? 8.294 7.619 -15.018 1.00 94.62 305 PRO A O 1
ATOM 2541 N N . ASP A 1 306 ? 8.089 5.420 -15.495 1.00 93.88 306 ASP A N 1
ATOM 2542 C CA . ASP A 1 306 ? 6.850 5.490 -16.270 1.00 93.88 306 ASP A CA 1
ATOM 2543 C C . ASP A 1 306 ? 5.610 5.305 -15.374 1.00 93.88 306 ASP A C 1
ATOM 2545 O O . ASP A 1 306 ? 4.482 5.598 -15.761 1.00 93.88 306 ASP A O 1
ATOM 2549 N N . SER A 1 307 ? 5.801 4.888 -14.119 1.00 94.25 307 SER A N 1
ATOM 2550 C CA . SER A 1 307 ? 4.726 4.524 -13.190 1.00 94.25 307 SER A CA 1
ATOM 2551 C C . SER A 1 307 ? 4.086 5.714 -12.462 1.00 94.25 307 SER A C 1
ATOM 2553 O O . SER A 1 307 ? 3.330 5.526 -11.507 1.00 94.25 307 SER A O 1
ATOM 2555 N N . LYS A 1 308 ? 4.324 6.956 -12.904 1.00 92.75 308 LYS A N 1
ATOM 2556 C CA . LYS A 1 308 ? 3.779 8.161 -12.246 1.00 92.75 308 LYS A CA 1
ATOM 2557 C C . LYS A 1 308 ? 2.256 8.155 -12.154 1.00 92.75 308 LYS A C 1
ATOM 2559 O O . LYS A 1 308 ? 1.712 8.601 -11.146 1.00 92.75 308 LYS A O 1
ATOM 2564 N N . ASP A 1 309 ? 1.572 7.641 -13.170 1.00 93.44 309 ASP A N 1
ATOM 2565 C CA . ASP A 1 309 ? 0.111 7.550 -13.158 1.00 93.44 309 ASP A CA 1
ATOM 2566 C C . ASP A 1 309 ? -0.391 6.502 -12.155 1.00 93.44 309 ASP A C 1
ATOM 2568 O O . ASP A 1 309 ? -1.367 6.760 -11.447 1.00 93.44 309 ASP A O 1
ATOM 2572 N N . ARG A 1 310 ? 0.319 5.371 -12.006 1.00 94.50 310 ARG A N 1
ATOM 2573 C CA . ARG A 1 310 ? 0.016 4.347 -10.988 1.00 94.50 310 ARG A CA 1
ATOM 2574 C C . ARG A 1 310 ? 0.142 4.914 -9.575 1.00 94.50 310 ARG A C 1
ATOM 2576 O O . ARG A 1 310 ? -0.713 4.654 -8.733 1.00 94.50 310 ARG A O 1
ATOM 2583 N N . ILE A 1 311 ? 1.163 5.733 -9.328 1.00 95.12 311 ILE A N 1
ATOM 2584 C CA . ILE A 1 311 ? 1.376 6.374 -8.022 1.00 95.12 311 ILE A CA 1
ATOM 2585 C C . ILE A 1 311 ? 0.303 7.418 -7.754 1.00 95.12 311 ILE A C 1
ATOM 2587 O O . ILE A 1 311 ? -0.297 7.402 -6.686 1.00 95.12 311 ILE A O 1
ATOM 2591 N N . ARG A 1 312 ? -0.018 8.271 -8.738 1.00 96.38 312 ARG A N 1
ATOM 2592 C CA . ARG A 1 312 ? -1.138 9.219 -8.617 1.00 96.38 312 ARG A CA 1
ATOM 2593 C C . ARG A 1 312 ? -2.459 8.502 -8.334 1.00 96.38 312 ARG A C 1
ATOM 2595 O O . ARG A 1 312 ? -3.261 9.000 -7.554 1.00 96.38 312 ARG A O 1
ATOM 2602 N N . ALA A 1 313 ? -2.686 7.335 -8.936 1.00 96.62 313 ALA A N 1
ATOM 2603 C CA . ALA A 1 313 ? -3.857 6.515 -8.641 1.00 96.62 313 ALA A CA 1
ATOM 2604 C C . ALA A 1 313 ? -3.831 5.925 -7.220 1.00 96.62 313 ALA A C 1
ATOM 2606 O O . ALA A 1 313 ? -4.878 5.863 -6.582 1.00 96.62 313 ALA A O 1
ATOM 2607 N N . ARG A 1 314 ? -2.666 5.515 -6.692 1.00 96.69 314 ARG A N 1
ATOM 2608 C CA . ARG A 1 314 ? -2.542 5.087 -5.286 1.00 96.69 314 ARG A CA 1
ATOM 2609 C C . ARG A 1 314 ? -2.804 6.246 -4.323 1.00 96.69 314 ARG A C 1
ATOM 2611 O O . ARG A 1 314 ? -3.626 6.068 -3.436 1.00 96.69 314 ARG A O 1
ATOM 2618 N N . ILE A 1 315 ? -2.204 7.413 -4.561 1.00 98.00 315 ILE A N 1
ATOM 2619 C CA . ILE A 1 315 ? -2.433 8.641 -3.782 1.00 98.00 315 ILE A CA 1
ATOM 2620 C C . ILE A 1 315 ? -3.931 8.954 -3.697 1.00 98.00 315 ILE A C 1
ATOM 2622 O O . ILE A 1 315 ? -4.453 9.074 -2.597 1.00 98.00 315 ILE A O 1
ATOM 2626 N N . ARG A 1 316 ? -4.645 8.979 -4.833 1.00 98.38 316 ARG A N 1
ATOM 2627 C CA . ARG A 1 316 ? -6.098 9.232 -4.840 1.00 98.38 316 ARG A CA 1
ATOM 2628 C C . ARG A 1 316 ? -6.892 8.215 -4.020 1.00 98.38 316 ARG A C 1
ATOM 2630 O O . ARG A 1 316 ? -7.784 8.607 -3.284 1.00 98.38 316 ARG A O 1
ATOM 2637 N N . ARG A 1 317 ? -6.558 6.922 -4.113 1.00 97.94 317 ARG A N 1
ATOM 2638 C CA . ARG A 1 317 ? -7.238 5.879 -3.323 1.00 97.94 317 ARG A CA 1
ATOM 2639 C C . ARG A 1 317 ? -7.052 6.086 -1.819 1.00 97.94 317 ARG A C 1
ATOM 2641 O O . ARG A 1 317 ? -8.020 5.964 -1.081 1.00 97.94 317 ARG A O 1
ATOM 2648 N N . VAL A 1 318 ? -5.836 6.424 -1.386 1.00 98.00 318 VAL A N 1
ATOM 2649 C CA . VAL A 1 318 ? -5.544 6.715 0.029 1.00 98.00 318 VAL A CA 1
ATOM 2650 C C . VAL A 1 318 ? -6.268 7.991 0.477 1.00 98.00 318 VAL A C 1
ATOM 2652 O O . VAL A 1 318 ? -6.855 8.014 1.551 1.00 98.00 318 VAL A O 1
ATOM 2655 N N . GLU A 1 319 ? -6.317 9.032 -0.362 1.00 98.38 319 GLU A N 1
ATOM 2656 C CA . GLU A 1 319 ? -7.080 10.261 -0.084 1.00 98.38 319 GLU A CA 1
ATOM 2657 C C . GLU A 1 319 ? -8.590 9.998 0.066 1.00 98.38 319 GLU A C 1
ATOM 2659 O O . GLU A 1 319 ? -9.219 10.518 0.988 1.00 98.38 319 GLU A O 1
ATOM 2664 N N . GLU A 1 320 ? -9.175 9.183 -0.816 1.00 98.44 320 GLU A N 1
ATOM 2665 C CA . GLU A 1 320 ? -10.589 8.785 -0.765 1.00 98.44 320 GLU A CA 1
ATOM 2666 C C . GLU A 1 320 ? -10.908 7.957 0.488 1.00 98.44 320 GLU A C 1
ATOM 2668 O O . GLU A 1 320 ? -11.950 8.150 1.122 1.00 98.44 320 GLU A O 1
ATOM 2673 N N . GLU A 1 321 ? -10.012 7.046 0.865 1.00 98.12 321 GLU A N 1
ATOM 2674 C CA . GLU A 1 321 ? -10.137 6.235 2.074 1.00 98.12 321 GLU A CA 1
ATOM 2675 C C . GLU A 1 321 ? -10.035 7.092 3.338 1.00 98.12 321 GLU A C 1
ATOM 2677 O O . GLU A 1 321 ? -10.920 7.034 4.193 1.00 98.12 321 GLU A O 1
ATOM 2682 N N . LEU A 1 322 ? -9.045 7.984 3.403 1.00 98.31 322 LEU A N 1
ATOM 2683 C CA . LEU A 1 322 ? -8.891 8.948 4.488 1.00 98.31 322 LEU A CA 1
ATOM 2684 C C . LEU A 1 322 ? -10.127 9.851 4.623 1.00 98.31 322 LEU A C 1
ATOM 2686 O O . LEU A 1 322 ? -10.600 10.105 5.733 1.00 98.31 322 LEU A O 1
ATOM 2690 N N . TYR A 1 323 ? -10.688 10.314 3.500 1.00 98.31 323 TYR A N 1
ATOM 2691 C CA . TYR A 1 323 ? -11.930 11.086 3.497 1.00 98.31 323 TYR A CA 1
ATOM 2692 C C . TYR A 1 323 ? -13.095 10.274 4.071 1.00 98.31 323 TYR A C 1
ATOM 2694 O O . TYR A 1 323 ? -13.792 10.765 4.959 1.00 98.31 323 TYR A O 1
ATOM 2702 N N . ARG A 1 324 ? -13.285 9.028 3.622 1.00 98.25 324 ARG A N 1
ATOM 2703 C CA . ARG A 1 324 ? -14.343 8.142 4.129 1.00 98.25 324 ARG A CA 1
ATOM 2704 C C . ARG A 1 324 ? -14.235 7.916 5.632 1.00 98.25 324 ARG A C 1
ATOM 2706 O O . ARG A 1 324 ? -15.229 8.085 6.327 1.00 98.25 324 ARG A O 1
ATOM 2713 N N . VAL A 1 325 ? -13.051 7.560 6.129 1.00 97.69 325 VAL A N 1
ATOM 2714 C CA . VAL A 1 325 ? -12.851 7.235 7.550 1.00 97.69 325 VAL A CA 1
ATOM 2715 C C . VAL A 1 325 ? -13.090 8.462 8.424 1.00 97.69 325 VAL A C 1
ATOM 2717 O O . VAL A 1 325 ? -13.718 8.338 9.466 1.00 97.69 325 VAL A O 1
ATOM 2720 N N . ARG A 1 326 ? -12.669 9.659 7.992 1.00 97.31 326 ARG A N 1
ATOM 2721 C CA . ARG A 1 326 ? -12.878 10.909 8.744 1.00 97.31 326 ARG A CA 1
ATOM 2722 C C . ARG A 1 326 ? -14.343 11.351 8.851 1.00 97.31 326 ARG A C 1
ATOM 2724 O O . ARG A 1 326 ? -14.653 12.095 9.781 1.00 97.31 326 ARG A O 1
ATOM 2731 N N . HIS A 1 327 ? -15.207 10.930 7.926 1.00 96.81 327 HIS A N 1
ATOM 2732 C CA . HIS A 1 327 ? -16.618 11.347 7.860 1.00 96.81 327 HIS A CA 1
ATOM 2733 C C . HIS A 1 327 ? -17.620 10.235 8.220 1.00 96.81 327 HIS A C 1
ATOM 2735 O O . HIS A 1 327 ? -18.825 10.473 8.156 1.00 96.81 327 HIS A O 1
ATOM 2741 N N . GLN A 1 328 ? -17.138 9.044 8.588 1.00 89.81 328 GLN A N 1
ATOM 2742 C CA . GLN A 1 328 ? -17.888 8.060 9.378 1.00 89.81 328 GLN A CA 1
ATOM 2743 C C . GLN A 1 328 ? -17.807 8.429 10.852 1.00 89.81 328 GLN A C 1
ATOM 2745 O O . GLN A 1 328 ? -18.851 8.337 11.528 1.00 89.81 328 GLN A O 1
#

pLDDT: mean 83.82, std 16.68, range [36.56, 98.44]

InterPro domains:
  IPR001878 Zinc finger, CCHC-type [SM00343] (223-240)
  IPR001878 Zinc finger, CCHC-type [SM00343] (256-272)

Sequence (328 aa):
MKTDEGKISARRRAEWLEDGDHDINLVSLLAQQNLKRLDNNISDIEHEMTRAEKLVNDEKVQNKEQFRTVFNRTIEKLEQKLDNIASKLTESQCTHHPQPVKRKHSQEIGDVPSTSKIQVISDEEYMERLIEENRDDQDAPPEDAERREKQHQEQEQERRAAERRERQQQEQEQERQDRARHEEERRRYIAELEDELAELRDSYSLLSRRKFGYSDNVKEWTKCSFCGAIAQHYSDSCPEITTGQERYNFIEENGMCRICLGRGHKAAECRTEEKDCWYCNTVRGRALYFLVEEQEHHRALCVIPDSKDRIRARIRRVEEELYRVRHQ